Protein AF-I2H467-F1 (afdb_monomer_lite)

Organism: Henningerozyma blattae (strain ATCC 34711 / CBS 6284 / DSM 70876 / NBRC 10599 / NRRL Y-10934 / UCD 77-7) (NCBI:txid1071380)

Secondary structure (DSSP, 8-state):
-----------------------------PPP-------------TTTHHHHHHHHTS-TTTTTGGGG------TT-S-HHHHHHHHHHTT---HHHHHHHHHHHHHHIIIIIIHHHHHHHHHHHHHHHHHHHHHHHHHHHHHHHHHHHHHHHHHHHHHHHHHHHHHHHHHHHHHHHHHHHHHHHHHHHHHHHHHHHHHHHHHHHHHHHHHHHHHHHHHHHHHHHHHHHHHHHHHHHHHHHHHHHHHHHHHHHHHHHTT-------------------

Radius of gyration: 74.93 Å; chains: 1; bounding box: 155×84×206 Å

InterPro domains:
  IPR024461 Coiled-coil domain-containing protein 90-like [PF07798] (79-252)
  IPR024461 Coiled-coil domain-containing protein 90-like [PTHR14360] (55-247)

pLDDT: mean 72.15, std 21.5, range [30.8, 98.19]

Foldseek 3Di:
DDDDDDDDDDDDDDDDDDDDDDDDPDPDDPDPDDDPPPPDDDDDDPDVVPLVVLVVVPPPPLVPPVPPPDQPQVPPPDPLPVQLVCCVPVVVDDSVVSVVVSVVVNVCCVVPPRVVVSVVVVVVVVVVSVVVSVVVVVVSVVVSVVVVVVVVVVVVVVVVVVVVVVVVVVVVVVVVVVVVVVVVVVVVVVVVVVVVVVVVVVVVVVVVVVVVVCCCCVVVVVVVVVVVVVVVCCVVVVVVVVVVVVVVVVVVVVVVVVVDDDDDDDDDDDDDDDDDDD

Structure (mmCIF, N/CA/C/O backbone):
data_AF-I2H467-F1
#
_entry.id   AF-I2H467-F1
#
loop_
_atom_site.group_PDB
_atom_site.id
_atom_site.type_symbol
_atom_site.label_atom_id
_atom_site.label_alt_id
_atom_site.label_comp_id
_atom_site.label_asym_id
_atom_site.label_entity_id
_atom_site.label_seq_id
_atom_site.pdbx_PDB_ins_code
_atom_site.Cartn_x
_atom_site.Cartn_y
_atom_site.Cartn_z
_atom_site.occupancy
_atom_site.B_iso_or_equiv
_atom_site.auth_seq_id
_atom_site.auth_comp_id
_atom_site.auth_asym_id
_atom_site.auth_atom_id
_atom_site.pdbx_PDB_model_num
ATOM 1 N N . MET A 1 1 ? 11.300 -29.079 47.940 1.00 37.81 1 MET A N 1
ATOM 2 C CA . MET A 1 1 ? 12.001 -28.948 46.645 1.00 37.81 1 MET A CA 1
ATOM 3 C C . MET A 1 1 ? 10.965 -29.135 45.546 1.00 37.81 1 MET A C 1
ATOM 5 O O . MET A 1 1 ? 10.119 -30.007 45.664 1.00 37.81 1 MET A O 1
ATOM 9 N N . TRP A 1 2 ? 10.954 -28.219 44.589 1.00 38.25 2 TRP A N 1
ATOM 10 C CA . TRP A 1 2 ? 9.880 -27.916 43.645 1.00 38.25 2 TRP A CA 1
ATOM 11 C C . TRP A 1 2 ? 9.698 -28.960 42.532 1.00 38.25 2 TRP A C 1
ATOM 13 O O . TRP A 1 2 ? 10.700 -29.408 41.983 1.00 38.25 2 TRP A O 1
ATOM 23 N N . LYS A 1 3 ? 8.454 -29.202 42.084 1.00 41.31 3 LYS A N 1
ATOM 24 C CA . LYS A 1 3 ? 8.094 -29.065 40.656 1.00 41.31 3 LYS A CA 1
ATOM 25 C C . LYS A 1 3 ? 6.582 -29.122 40.409 1.00 41.31 3 LYS A C 1
ATOM 27 O O . LYS A 1 3 ? 5.932 -30.139 40.615 1.00 41.31 3 LYS A O 1
ATOM 32 N N . LEU A 1 4 ? 6.069 -27.992 39.925 1.00 45.06 4 LEU A N 1
ATOM 33 C CA . LEU A 1 4 ? 4.815 -27.859 39.192 1.00 45.06 4 LEU A CA 1
ATOM 34 C C . LEU A 1 4 ? 4.845 -28.732 37.928 1.00 45.06 4 LEU A C 1
ATOM 36 O O . LEU A 1 4 ? 5.853 -28.737 37.222 1.00 45.06 4 LEU A O 1
ATOM 40 N N . SER A 1 5 ? 3.702 -29.298 37.544 1.00 40.88 5 SER A N 1
ATOM 41 C CA . SER A 1 5 ? 3.311 -29.289 36.133 1.00 40.88 5 SER A CA 1
ATOM 42 C C . SER A 1 5 ? 1.792 -29.233 36.017 1.00 40.88 5 SER A C 1
ATOM 44 O O . SER A 1 5 ? 1.080 -30.141 36.439 1.00 40.88 5 SER A O 1
ATOM 46 N N . ARG A 1 6 ? 1.312 -28.095 35.512 1.00 42.75 6 ARG A N 1
ATOM 47 C CA . ARG A 1 6 ? -0.085 -27.816 35.188 1.00 42.75 6 ARG A CA 1
ATOM 48 C C . ARG A 1 6 ? -0.464 -28.580 33.921 1.00 42.75 6 ARG A C 1
ATOM 50 O O . ARG A 1 6 ? 0.253 -28.510 32.929 1.00 42.75 6 ARG A O 1
ATOM 57 N N . HIS A 1 7 ? -1.631 -29.212 33.938 1.00 45.16 7 HIS A N 1
ATOM 58 C CA . HIS A 1 7 ? -2.384 -29.494 32.718 1.00 45.16 7 HIS A CA 1
ATOM 59 C C . HIS A 1 7 ? -2.778 -28.177 32.027 1.00 45.16 7 HIS A C 1
ATOM 61 O O . HIS A 1 7 ? -3.022 -27.174 32.705 1.00 45.16 7 HIS A O 1
ATOM 67 N N . PRO A 1 8 ? -2.904 -28.190 30.693 1.00 47.59 8 PRO A N 1
ATOM 68 C CA . PRO A 1 8 ? -4.256 -28.050 30.176 1.00 47.59 8 PRO A CA 1
ATOM 69 C C . PRO A 1 8 ? -4.587 -29.043 29.059 1.00 47.59 8 PRO A C 1
ATOM 71 O O . PRO A 1 8 ? -3.793 -29.376 28.185 1.00 47.59 8 PRO A O 1
ATOM 74 N N . ILE A 1 9 ? -5.832 -29.487 29.148 1.00 42.84 9 ILE A N 1
ATOM 75 C CA . ILE A 1 9 ? -6.647 -30.139 28.135 1.00 42.84 9 ILE A CA 1
ATOM 76 C C . ILE A 1 9 ? -6.798 -29.168 26.958 1.00 42.84 9 ILE A C 1
ATOM 78 O O . ILE A 1 9 ? -7.246 -28.054 27.194 1.00 42.84 9 ILE A O 1
ATOM 82 N N . PHE A 1 10 ? -6.499 -29.575 25.723 1.00 43.03 10 PHE A N 1
ATOM 83 C CA . PHE A 1 10 ? -7.352 -29.240 24.578 1.00 43.03 10 PHE A CA 1
ATOM 84 C C . PHE A 1 10 ? -7.131 -30.223 23.424 1.00 43.03 10 PHE A C 1
ATOM 86 O O . PHE A 1 10 ? -6.026 -30.429 22.927 1.00 43.03 10 PHE A O 1
ATOM 93 N N . ASN A 1 11 ? -8.243 -30.860 23.074 1.00 39.66 11 ASN A N 1
ATOM 94 C CA . ASN A 1 11 ? -8.435 -31.845 22.027 1.00 39.66 11 ASN A CA 1
ATOM 95 C C . ASN A 1 11 ? -8.036 -31.319 20.650 1.00 39.66 11 ASN A C 1
ATOM 97 O O . ASN A 1 11 ? -8.476 -30.250 20.235 1.00 39.66 11 ASN A O 1
ATOM 101 N N . ASN A 1 12 ? -7.354 -32.175 19.900 1.00 44.88 12 ASN A N 1
ATOM 102 C CA . ASN A 1 12 ? -7.379 -32.174 18.448 1.00 44.88 12 ASN A CA 1
ATOM 103 C C . ASN A 1 12 ? -7.799 -33.585 18.022 1.00 44.88 12 ASN A C 1
ATOM 105 O O . ASN A 1 12 ? -7.138 -34.552 18.410 1.00 44.88 12 ASN A O 1
ATOM 109 N N . PRO A 1 13 ? -8.940 -33.746 17.340 1.00 46.94 13 PRO A N 1
ATOM 110 C CA . PRO A 1 13 ? -8.882 -34.513 16.093 1.00 46.94 13 PRO A CA 1
ATOM 111 C C . PRO A 1 13 ? -9.901 -34.035 15.037 1.00 46.94 13 PRO A C 1
ATOM 113 O O . PRO A 1 13 ? -10.886 -33.395 15.374 1.00 46.94 13 PRO A O 1
ATOM 116 N N . PHE A 1 14 ? -9.698 -34.469 13.782 1.00 42.38 14 PHE A N 1
ATOM 117 C CA . PHE A 1 14 ? -10.554 -34.310 12.583 1.00 42.38 14 PHE A CA 1
ATOM 118 C C . PHE A 1 14 ? -10.262 -33.057 11.729 1.00 42.38 14 PHE A C 1
ATOM 120 O O . PHE A 1 14 ? -10.317 -31.941 12.207 1.00 42.38 14 PHE A O 1
ATOM 127 N N . ARG A 1 15 ? -10.012 -33.129 10.416 1.00 42.38 15 ARG A N 1
ATOM 128 C CA . ARG A 1 15 ? -9.920 -34.247 9.464 1.00 42.38 15 ARG A CA 1
ATOM 129 C C . ARG A 1 15 ? -9.382 -33.649 8.157 1.00 42.38 15 ARG A C 1
ATOM 131 O O . ARG A 1 15 ? -10.015 -32.774 7.578 1.00 42.38 15 ARG A O 1
ATOM 138 N N . LEU A 1 16 ? -8.243 -34.134 7.672 1.00 47.72 16 LEU A N 1
ATOM 139 C CA . LEU A 1 16 ? -7.801 -33.894 6.298 1.00 47.72 16 LEU A CA 1
ATOM 140 C C . LEU A 1 16 ? -8.741 -34.651 5.350 1.00 47.72 16 LEU A C 1
ATOM 142 O O . LEU A 1 16 ? -8.676 -35.878 5.264 1.00 47.72 16 LEU A O 1
ATOM 146 N N . VAL A 1 17 ? -9.618 -33.939 4.641 1.00 48.34 17 VAL A N 1
ATOM 147 C CA . VAL A 1 17 ? -10.353 -34.502 3.502 1.00 48.34 17 VAL A CA 1
ATOM 148 C C . VAL A 1 17 ? -9.544 -34.232 2.242 1.00 48.34 17 VAL A C 1
ATOM 150 O O . VAL A 1 17 ? -9.548 -33.147 1.669 1.00 48.34 17 VAL A O 1
ATOM 153 N N . ARG A 1 18 ? -8.819 -35.268 1.826 1.00 44.84 18 ARG A N 1
ATOM 154 C CA . ARG A 1 18 ? -8.154 -35.377 0.531 1.00 44.84 18 ARG A CA 1
ATOM 155 C C . ARG A 1 18 ? -9.240 -35.653 -0.517 1.00 44.84 18 ARG A C 1
ATOM 157 O O . ARG A 1 18 ? -9.733 -36.775 -0.588 1.00 44.84 18 ARG A O 1
ATOM 164 N N . SER A 1 19 ? -9.629 -34.652 -1.306 1.00 35.72 19 SER A N 1
ATOM 165 C CA . SER A 1 19 ? -10.527 -34.848 -2.452 1.00 35.72 19 SER A CA 1
ATOM 166 C C . SER A 1 19 ? -9.722 -34.863 -3.750 1.00 35.72 19 SER A C 1
ATOM 168 O O . SER A 1 19 ? -9.096 -33.877 -4.131 1.00 35.72 19 SER A O 1
ATOM 170 N N . LYS A 1 20 ? -9.705 -36.036 -4.391 1.00 51.50 20 LYS A N 1
ATOM 171 C CA . LYS A 1 20 ? -9.204 -36.284 -5.744 1.00 51.50 20 LYS A CA 1
ATOM 172 C C . LYS A 1 20 ? -10.199 -35.704 -6.749 1.00 51.50 20 LYS A C 1
ATOM 174 O O . LYS A 1 20 ? -11.193 -36.362 -7.015 1.00 51.50 20 LYS A O 1
ATOM 179 N N . TYR A 1 21 ? -9.876 -34.572 -7.367 1.00 43.25 21 TYR A N 1
ATOM 180 C CA . TYR A 1 21 ? -10.357 -34.234 -8.709 1.00 43.25 21 TYR A CA 1
ATOM 181 C C . TYR A 1 21 ? -9.248 -33.487 -9.450 1.00 43.25 21 TYR A C 1
ATOM 183 O O . TYR A 1 21 ? -9.024 -32.298 -9.253 1.00 43.25 21 TYR A O 1
ATOM 191 N N . ILE A 1 22 ? -8.510 -34.232 -10.271 1.00 43.97 22 ILE A N 1
ATOM 192 C CA . ILE A 1 22 ? -7.632 -33.686 -11.303 1.00 43.97 22 ILE A CA 1
ATOM 193 C C . ILE A 1 22 ? -8.528 -33.505 -12.529 1.00 43.97 22 ILE A C 1
ATOM 195 O O . ILE A 1 22 ? -8.893 -34.489 -13.169 1.00 43.97 22 ILE A O 1
ATOM 199 N N . HIS A 1 23 ? -8.900 -32.266 -12.837 1.00 43.12 23 HIS A N 1
ATOM 200 C CA . HIS A 1 23 ? -9.378 -31.893 -14.166 1.00 43.12 23 HIS A CA 1
ATOM 201 C C . HIS A 1 23 ? -8.246 -31.148 -14.886 1.00 43.12 23 HIS A C 1
ATOM 203 O O . HIS A 1 23 ? -7.627 -30.273 -14.278 1.00 43.12 23 HIS A O 1
ATOM 209 N N . PRO A 1 24 ? -7.940 -31.474 -16.154 1.00 40.91 24 PRO A N 1
ATOM 210 C CA . PRO A 1 24 ? -6.968 -30.713 -16.922 1.00 40.91 24 PRO A CA 1
ATOM 211 C C . PRO A 1 24 ? -7.548 -29.324 -17.212 1.00 40.91 24 PRO A C 1
ATOM 213 O O . PRO A 1 24 ? -8.568 -29.200 -17.892 1.00 40.91 24 PRO A O 1
ATOM 216 N N . LEU A 1 25 ? -6.901 -28.280 -16.688 1.00 37.31 25 LEU A N 1
ATOM 217 C CA . LEU A 1 25 ? -7.140 -26.894 -17.084 1.00 37.31 25 LEU A CA 1
ATOM 218 C C . LEU A 1 25 ? -6.924 -26.786 -18.600 1.00 37.31 25 LEU A C 1
ATOM 220 O O . LEU A 1 25 ? -5.792 -26.783 -19.082 1.00 37.31 25 LEU A O 1
ATOM 224 N N . ARG A 1 26 ? -8.019 -26.718 -19.364 1.00 35.12 26 ARG A N 1
ATOM 225 C CA . ARG A 1 26 ? -7.987 -26.189 -20.728 1.00 35.12 26 ARG A CA 1
ATOM 226 C C . ARG A 1 26 ? -7.516 -24.742 -20.625 1.00 35.12 26 ARG A C 1
ATOM 228 O O . ARG A 1 26 ? -8.218 -23.906 -20.066 1.00 35.12 26 ARG A O 1
ATOM 235 N N . LEU A 1 27 ? -6.340 -24.471 -21.175 1.00 43.06 27 LEU A N 1
ATOM 236 C CA . LEU A 1 27 ? -5.823 -23.131 -21.406 1.00 43.06 27 LEU A CA 1
ATOM 237 C C . LEU A 1 27 ? -6.731 -22.456 -22.452 1.00 43.06 27 LEU A C 1
ATOM 239 O O . LEU A 1 27 ? -6.551 -22.638 -23.655 1.00 43.06 27 LEU A O 1
ATOM 243 N N . SER A 1 28 ? -7.777 -21.757 -22.009 1.00 37.19 28 SER A N 1
ATOM 244 C CA . SER A 1 28 ? -8.509 -20.845 -22.883 1.00 37.19 28 SER A CA 1
ATOM 245 C C . SER A 1 28 ? -7.624 -19.627 -23.114 1.00 37.19 28 SER A C 1
ATOM 247 O O . SER A 1 28 ? -7.267 -18.938 -22.159 1.00 37.19 28 SER A O 1
ATOM 249 N N . LEU A 1 29 ? -7.252 -19.400 -24.373 1.00 44.78 29 LEU A N 1
ATOM 250 C CA . LEU A 1 29 ? -6.583 -18.183 -24.824 1.00 44.78 29 LEU A CA 1
ATOM 251 C C . LEU A 1 29 ? -7.278 -16.944 -24.230 1.00 44.78 29 LEU A C 1
ATOM 253 O O . LEU A 1 29 ? -8.512 -16.896 -24.251 1.00 44.78 29 LEU A O 1
ATOM 257 N N . PRO A 1 30 ? -6.533 -15.948 -23.721 1.00 40.34 30 PRO A N 1
ATOM 258 C CA . PRO A 1 30 ? -7.142 -14.682 -23.354 1.00 40.34 30 PRO A CA 1
ATOM 259 C C . PRO A 1 30 ? -7.753 -14.056 -24.613 1.00 40.34 30 PRO A C 1
ATOM 261 O O . PRO A 1 30 ? -7.121 -13.997 -25.669 1.00 40.34 30 PRO A O 1
ATOM 264 N N . SER A 1 31 ? -9.013 -13.638 -24.503 1.00 44.94 31 SER A N 1
ATOM 265 C CA . SER A 1 31 ? -9.725 -12.855 -25.513 1.00 44.94 31 SER A CA 1
ATOM 266 C C . SER A 1 31 ? -8.899 -11.640 -25.958 1.00 44.94 31 SER A C 1
ATOM 268 O O . SER A 1 31 ? -8.148 -11.101 -25.141 1.00 44.94 31 SER A O 1
ATOM 270 N N . PRO A 1 32 ? -9.049 -11.166 -27.210 1.00 38.12 32 PRO A N 1
ATOM 271 C CA . PRO A 1 32 ? -8.360 -9.968 -27.674 1.00 38.12 32 PRO A CA 1
ATOM 272 C C . PRO A 1 32 ? -8.654 -8.796 -26.732 1.00 38.12 32 PRO A C 1
ATOM 274 O O . PRO A 1 32 ? -9.812 -8.505 -26.423 1.00 38.12 32 PRO A O 1
ATOM 277 N N . PHE A 1 33 ? -7.576 -8.171 -26.253 1.00 40.91 33 PHE A N 1
ATOM 278 C CA . PHE A 1 33 ? -7.589 -6.958 -25.445 1.00 40.91 33 PHE A CA 1
ATOM 279 C C . PHE A 1 33 ? -8.537 -5.936 -26.082 1.00 40.91 33 PHE A C 1
ATOM 281 O O . PHE A 1 33 ? -8.259 -5.386 -27.145 1.00 40.91 33 PHE A O 1
ATOM 288 N N . THR A 1 34 ? -9.677 -5.703 -25.438 1.00 33.16 34 THR A N 1
ATOM 289 C CA . THR A 1 34 ? -10.530 -4.558 -25.748 1.00 33.16 34 THR A CA 1
ATOM 290 C C . THR A 1 34 ? -10.001 -3.408 -24.906 1.00 33.16 34 THR A C 1
ATOM 292 O O . THR A 1 34 ? -10.082 -3.464 -23.680 1.00 33.16 34 THR A O 1
ATOM 295 N N . PHE A 1 35 ? -9.398 -2.407 -25.548 1.00 35.84 35 PHE A N 1
ATOM 296 C CA . PHE A 1 35 ? -8.992 -1.176 -24.875 1.00 35.84 35 PHE A CA 1
ATOM 297 C C . PHE A 1 35 ? -10.233 -0.516 -24.252 1.00 35.84 35 PHE A C 1
ATOM 299 O O . PHE A 1 35 ? -11.205 -0.271 -24.973 1.00 35.84 35 PHE A O 1
ATOM 306 N N . PRO A 1 36 ? -10.251 -0.224 -22.940 1.00 36.41 36 PRO A N 1
ATOM 307 C CA . PRO A 1 36 ? -11.283 0.628 -22.374 1.00 36.41 36 PRO A CA 1
ATOM 308 C C . PRO A 1 36 ? -11.118 2.035 -22.958 1.00 36.41 36 PRO A C 1
ATOM 310 O O . PRO A 1 36 ? -10.057 2.641 -22.825 1.00 36.41 36 PRO A O 1
ATOM 313 N N . ASN A 1 37 ? -12.164 2.559 -23.599 1.00 39.94 37 ASN A N 1
ATOM 314 C CA . ASN A 1 37 ? -12.253 3.980 -23.930 1.00 39.94 37 ASN A CA 1
ATOM 315 C C . ASN A 1 37 ? -12.291 4.782 -22.621 1.00 39.94 37 ASN A C 1
ATOM 317 O O . ASN A 1 37 ? -13.355 4.917 -22.018 1.00 39.94 37 ASN A O 1
ATOM 321 N N . TYR A 1 38 ? -11.156 5.335 -22.193 1.00 36.44 38 TYR A N 1
ATOM 322 C CA . TYR A 1 38 ? -11.115 6.384 -21.173 1.00 36.44 38 TYR A CA 1
ATOM 323 C C . TYR A 1 38 ? -11.040 7.756 -21.858 1.00 36.44 38 TYR A C 1
ATOM 325 O O . TYR A 1 38 ? -10.055 8.475 -21.834 1.00 36.44 38 TYR A O 1
ATOM 333 N N . LEU A 1 39 ? -12.138 8.138 -22.498 1.00 37.47 39 LEU A N 1
ATOM 334 C CA . LEU A 1 39 ? -12.456 9.547 -22.720 1.00 37.47 39 LEU A CA 1
ATOM 335 C C . LEU A 1 39 ? -13.738 9.811 -21.941 1.00 37.47 39 LEU A C 1
ATOM 337 O O . LEU A 1 39 ? -14.835 9.840 -22.488 1.00 37.47 39 LEU A O 1
ATOM 341 N N . SER A 1 40 ? -13.585 9.927 -20.625 1.00 30.80 40 SER A N 1
ATOM 342 C CA . SER A 1 40 ? -14.610 10.485 -19.755 1.00 30.80 40 SER A CA 1
ATOM 343 C C . SER A 1 40 ? -13.970 11.597 -18.949 1.00 30.80 40 SER A C 1
ATOM 345 O O . SER A 1 40 ? -13.354 11.375 -17.912 1.00 30.80 40 SER A O 1
ATOM 347 N N . THR A 1 41 ? -14.122 12.805 -19.473 1.00 40.50 41 THR A N 1
ATOM 348 C CA . THR A 1 41 ? -13.900 14.063 -18.778 1.00 40.50 41 THR A CA 1
ATOM 349 C C . THR A 1 41 ? -14.701 14.066 -17.475 1.00 40.50 41 THR A C 1
ATOM 351 O O . THR A 1 41 ? -15.928 14.143 -17.506 1.00 40.50 41 THR A O 1
ATOM 354 N N . ASN A 1 42 ? -14.026 14.009 -16.328 1.00 31.44 42 ASN A N 1
ATOM 355 C CA . ASN A 1 42 ? -14.516 14.673 -15.128 1.00 31.44 42 ASN A CA 1
ATOM 356 C C . ASN A 1 42 ? -13.345 15.105 -14.245 1.00 31.44 42 ASN A C 1
ATOM 358 O O . ASN A 1 42 ? -12.360 14.393 -14.091 1.00 31.44 42 ASN A O 1
ATOM 362 N N . ALA A 1 43 ? -13.467 16.328 -13.755 1.00 41.09 43 ALA A N 1
ATOM 363 C CA . ALA A 1 43 ? -12.420 17.151 -13.195 1.00 41.09 43 ALA A CA 1
ATOM 364 C C . ALA A 1 43 ? -11.939 16.694 -11.807 1.00 41.09 43 ALA A C 1
ATOM 366 O O . ALA A 1 43 ? -12.706 16.143 -11.019 1.00 41.09 43 ALA A O 1
ATOM 367 N N . ASN A 1 44 ? -10.701 17.110 -11.515 1.00 40.22 44 ASN A N 1
ATOM 368 C CA . ASN A 1 44 ? -10.038 17.238 -10.212 1.00 40.22 44 ASN A CA 1
ATOM 369 C C . ASN A 1 44 ? -9.306 16.011 -9.649 1.00 40.22 44 ASN A C 1
ATOM 371 O O . ASN A 1 44 ? -9.743 15.429 -8.661 1.00 40.22 44 ASN A O 1
ATOM 375 N N . SER A 1 45 ? -8.096 15.764 -10.157 1.00 33.53 45 SER A N 1
ATOM 376 C CA . SER A 1 45 ? -6.925 15.453 -9.319 1.00 33.53 45 SER A CA 1
ATOM 377 C C . SER A 1 45 ? -5.644 15.514 -10.152 1.00 33.53 45 SER A C 1
ATOM 379 O O . SER A 1 45 ? -5.542 14.929 -11.226 1.00 33.53 45 SER A O 1
ATOM 381 N N . THR A 1 46 ? -4.699 16.292 -9.649 1.00 42.59 46 THR A N 1
ATOM 382 C CA . THR A 1 46 ? -3.410 16.676 -10.220 1.00 42.59 46 THR A CA 1
ATOM 383 C C . THR A 1 46 ? -2.426 15.502 -10.284 1.00 42.59 46 THR A C 1
ATOM 385 O O . THR A 1 46 ? -1.458 15.518 -9.549 1.00 42.59 46 THR A O 1
ATOM 388 N N . ASP A 1 47 ? -2.659 14.481 -11.113 1.00 43.50 47 ASP A N 1
ATOM 389 C CA . ASP A 1 47 ? -1.695 13.368 -11.286 1.00 43.50 47 ASP A CA 1
ATOM 390 C C . ASP A 1 47 ? -1.573 12.857 -12.741 1.00 43.50 47 ASP A C 1
ATOM 392 O O . ASP A 1 47 ? -0.742 11.998 -13.039 1.00 43.50 47 ASP A O 1
ATOM 396 N N . ASP A 1 48 ? -2.326 13.440 -13.682 1.00 41.78 48 ASP A N 1
ATOM 397 C CA . ASP A 1 48 ? -2.307 13.063 -15.109 1.00 41.78 48 ASP A CA 1
ATOM 398 C C . ASP A 1 48 ? -1.082 13.610 -15.878 1.00 41.78 48 ASP A C 1
ATOM 400 O O . ASP A 1 48 ? -0.814 13.213 -17.011 1.00 41.78 48 ASP A O 1
ATOM 404 N N . GLU A 1 49 ? -0.297 14.502 -15.264 1.00 43.38 49 GLU A N 1
ATOM 405 C CA . GLU A 1 49 ? 0.903 15.080 -15.886 1.00 43.38 49 GLU A CA 1
ATOM 406 C C . GLU A 1 49 ? 2.060 14.075 -15.968 1.00 43.38 49 GLU A C 1
ATOM 408 O O . GLU A 1 49 ? 2.851 14.130 -16.899 1.00 43.38 49 GLU A O 1
ATOM 413 N N . THR A 1 50 ? 2.133 13.093 -15.065 1.00 47.41 50 THR A N 1
ATOM 414 C CA . THR A 1 50 ? 3.313 12.215 -14.946 1.00 47.41 50 THR A CA 1
ATOM 415 C C . THR A 1 50 ? 3.437 11.183 -16.067 1.00 47.41 50 THR A C 1
ATOM 417 O O . THR A 1 50 ? 4.544 10.875 -16.506 1.00 47.41 50 THR A O 1
ATOM 420 N N . SER A 1 51 ? 2.315 10.656 -16.565 1.00 44.75 51 SER A N 1
ATOM 421 C CA . SER A 1 51 ? 2.320 9.661 -17.650 1.00 44.75 51 SER A CA 1
ATOM 422 C C . SER A 1 51 ? 2.570 10.302 -19.017 1.00 44.75 51 SER A C 1
ATOM 424 O O . SER A 1 51 ? 3.180 9.682 -19.887 1.00 44.75 51 SER A O 1
ATOM 426 N N . VAL A 1 52 ? 2.130 11.553 -19.191 1.00 49.59 52 VAL A N 1
ATOM 427 C CA . VAL A 1 52 ? 2.360 12.344 -20.406 1.00 49.59 52 VAL A CA 1
ATOM 428 C C . VAL A 1 52 ? 3.771 12.942 -20.388 1.00 49.59 52 VAL A C 1
ATOM 430 O O . VAL A 1 52 ? 4.475 12.838 -21.391 1.00 49.59 52 VAL A O 1
ATOM 433 N N . GLU A 1 53 ? 4.253 13.413 -19.230 1.00 46.22 53 GLU A N 1
ATOM 434 C CA . GLU A 1 53 ? 5.652 13.819 -19.039 1.00 46.22 53 GLU A CA 1
ATOM 435 C C . GLU A 1 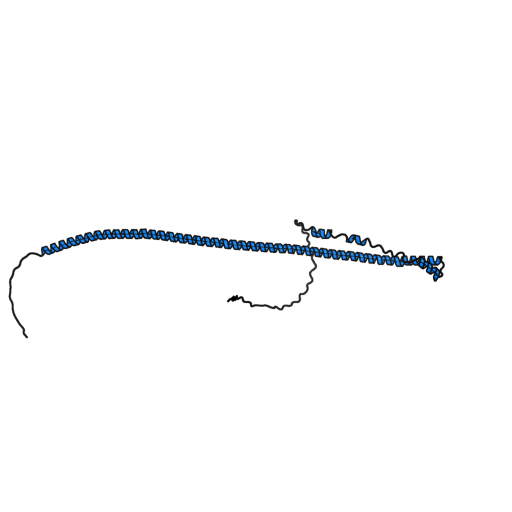53 ? 6.624 12.659 -19.264 1.00 46.22 53 GLU A C 1
ATOM 437 O O . GLU A 1 53 ? 7.704 12.891 -19.780 1.00 46.22 53 GLU A O 1
ATOM 442 N N . LEU A 1 54 ? 6.297 11.406 -18.926 1.00 44.53 54 LEU A N 1
ATOM 443 C CA . LEU A 1 54 ? 7.213 10.275 -19.159 1.00 44.53 54 LEU A CA 1
ATOM 444 C C . LEU A 1 54 ? 7.442 9.983 -20.649 1.00 44.53 54 LEU A C 1
ATOM 446 O O . LEU A 1 54 ? 8.530 9.547 -21.020 1.00 44.53 54 LEU A O 1
ATOM 450 N N . ILE A 1 55 ? 6.439 10.244 -21.493 1.00 52.31 55 ILE A N 1
ATOM 451 C CA . ILE A 1 55 ? 6.552 10.143 -22.955 1.00 52.31 55 ILE A CA 1
ATOM 452 C C . ILE A 1 55 ? 7.231 11.397 -23.528 1.00 52.31 55 ILE A C 1
ATOM 454 O O . ILE A 1 55 ? 8.000 11.304 -24.480 1.00 52.31 55 ILE A O 1
ATOM 458 N N . GLU A 1 56 ? 7.001 12.569 -22.935 1.00 49.16 56 GLU A N 1
ATOM 459 C CA . GLU A 1 56 ? 7.633 13.829 -23.351 1.00 49.16 56 GLU A CA 1
ATOM 460 C C . GLU A 1 56 ? 9.106 13.936 -22.907 1.00 49.16 56 GLU A C 1
ATOM 462 O O . GLU A 1 56 ? 9.919 14.585 -23.562 1.00 49.16 56 GLU A O 1
ATOM 467 N N . LYS A 1 57 ? 9.476 13.241 -21.826 1.00 46.22 57 LYS A N 1
ATOM 468 C CA . LYS A 1 57 ? 10.824 13.177 -21.245 1.00 46.22 57 LYS A CA 1
ATOM 469 C C . LYS A 1 57 ? 11.642 11.993 -21.759 1.00 46.22 57 LYS A C 1
ATOM 471 O O . LYS A 1 57 ? 12.733 11.749 -21.241 1.00 46.22 57 LYS A O 1
ATOM 476 N N . LEU A 1 58 ? 11.145 11.289 -22.781 1.00 48.78 58 LEU A N 1
ATOM 477 C CA . LEU A 1 58 ? 11.988 10.444 -23.619 1.00 48.78 58 LEU A CA 1
ATOM 478 C C . LEU A 1 58 ? 13.104 11.348 -24.154 1.00 48.78 58 LEU A C 1
ATOM 480 O O . LEU A 1 58 ? 12.809 12.322 -24.857 1.00 48.78 58 LEU A O 1
ATOM 484 N N . PRO A 1 59 ? 14.380 11.119 -23.799 1.00 44.97 59 PRO A N 1
ATOM 485 C CA . PRO A 1 59 ? 15.440 11.897 -24.388 1.00 44.97 59 PRO A CA 1
ATOM 486 C C . PRO A 1 59 ? 15.374 11.629 -25.887 1.00 44.97 59 PRO A C 1
ATOM 488 O O . PRO A 1 59 ? 15.582 10.515 -26.364 1.00 44.97 59 PRO A O 1
ATOM 491 N N . ILE A 1 60 ? 15.132 12.688 -26.649 1.00 46.38 60 ILE A N 1
ATOM 492 C CA . ILE A 1 60 ? 15.356 12.765 -28.092 1.00 46.38 60 ILE A CA 1
ATOM 493 C C . ILE A 1 60 ? 16.885 12.665 -28.350 1.00 46.38 60 ILE A C 1
ATOM 495 O O . ILE A 1 60 ? 17.466 13.419 -29.119 1.00 46.38 60 ILE A O 1
ATOM 499 N N . GLU A 1 61 ? 17.596 11.761 -27.669 1.00 43.88 61 GLU A N 1
ATOM 500 C CA . GLU A 1 61 ? 18.980 11.380 -27.955 1.00 43.88 61 GLU A CA 1
ATOM 501 C C . GLU A 1 61 ? 19.049 10.328 -29.063 1.00 43.88 61 GLU A C 1
ATOM 503 O O . GLU A 1 61 ? 20.103 10.120 -29.662 1.00 43.88 61 GLU A O 1
ATOM 508 N N . VAL A 1 62 ? 17.917 9.720 -29.422 1.00 45.84 62 VAL A N 1
ATOM 509 C CA . VAL A 1 62 ? 17.848 8.754 -30.525 1.00 45.84 62 VAL A CA 1
ATOM 510 C C . VAL A 1 62 ? 17.992 9.442 -31.897 1.00 45.84 62 VAL A C 1
ATOM 512 O O . VAL A 1 62 ? 18.350 8.802 -32.882 1.00 45.84 62 VAL A O 1
ATOM 515 N N . SER A 1 63 ? 17.811 10.767 -31.973 1.00 44.62 63 SER A N 1
ATOM 516 C CA . SER A 1 63 ? 17.837 11.518 -33.240 1.00 44.62 63 SER A CA 1
ATOM 517 C C . SER A 1 63 ? 19.209 12.053 -33.671 1.00 44.62 63 SER A C 1
ATOM 519 O O . SER A 1 63 ? 19.289 12.671 -34.730 1.00 44.62 63 SER A O 1
ATOM 521 N N . MET A 1 64 ? 20.300 11.850 -32.916 1.00 44.81 64 MET A N 1
ATOM 522 C CA . MET A 1 64 ? 21.597 12.467 -33.275 1.00 44.81 64 MET A CA 1
ATOM 523 C C . MET A 1 64 ? 22.804 11.532 -33.381 1.00 44.81 64 MET A C 1
ATOM 525 O O . MET A 1 64 ? 23.847 11.960 -33.875 1.00 44.81 64 MET A O 1
ATOM 529 N N . THR A 1 65 ? 22.681 10.245 -33.052 1.00 44.88 65 THR A N 1
ATOM 530 C CA . THR A 1 65 ? 23.812 9.306 -33.206 1.00 44.88 65 THR A CA 1
ATOM 531 C C . THR A 1 65 ? 23.969 8.778 -34.644 1.00 44.88 65 THR A C 1
ATOM 533 O O . THR A 1 65 ? 25.063 8.384 -35.040 1.00 44.88 65 THR A O 1
ATOM 536 N N . GLY A 1 66 ? 22.931 8.869 -35.486 1.00 47.69 66 GLY A N 1
ATOM 537 C CA . GLY A 1 66 ? 22.986 8.445 -36.896 1.00 47.69 66 GLY A CA 1
ATOM 538 C C . GLY A 1 66 ? 23.713 9.405 -37.853 1.00 47.69 66 GLY A C 1
ATOM 539 O O . GLY A 1 66 ? 24.037 9.021 -38.972 1.00 47.69 66 GLY A O 1
ATOM 540 N N . GLN A 1 67 ? 24.008 10.647 -37.445 1.00 46.78 67 GLN A N 1
ATOM 541 C CA . GLN A 1 67 ? 24.625 11.650 -38.333 1.00 46.78 67 GLN A CA 1
ATOM 542 C C . GLN A 1 67 ? 26.163 11.587 -38.409 1.00 46.78 67 GLN A C 1
ATOM 544 O O . GLN A 1 67 ? 26.766 12.392 -39.118 1.00 46.78 67 GLN A O 1
ATOM 549 N N . ASN A 1 68 ? 26.826 10.641 -37.728 1.00 44.84 68 ASN A N 1
ATOM 550 C CA . ASN A 1 68 ? 28.294 10.519 -37.755 1.00 44.84 68 ASN A CA 1
ATOM 551 C C . ASN A 1 68 ? 28.813 9.187 -38.316 1.00 44.84 68 ASN A C 1
ATOM 553 O O . ASN A 1 68 ? 29.916 8.749 -37.993 1.00 44.84 68 ASN A O 1
ATOM 557 N N . LEU A 1 69 ? 28.057 8.535 -39.195 1.00 50.84 69 LEU A N 1
ATOM 558 C CA . LEU A 1 69 ? 28.619 7.456 -40.000 1.00 50.84 69 LEU A CA 1
ATOM 559 C C . LEU A 1 69 ? 29.299 8.082 -41.215 1.00 50.84 69 LEU A C 1
ATOM 561 O O . LEU A 1 69 ? 28.678 8.376 -42.234 1.00 50.84 69 LEU A O 1
ATOM 565 N N . ARG A 1 70 ? 30.607 8.338 -41.083 1.00 51.47 70 ARG A N 1
ATOM 566 C CA . ARG A 1 70 ? 31.458 8.702 -42.219 1.00 51.47 70 ARG A CA 1
ATOM 567 C C . ARG A 1 70 ? 31.251 7.667 -43.318 1.00 51.47 70 ARG A C 1
ATOM 569 O O . ARG A 1 70 ? 31.599 6.504 -43.129 1.00 51.47 70 ARG A O 1
ATOM 576 N N . HIS A 1 71 ? 30.725 8.103 -44.460 1.00 47.00 71 HIS A N 1
ATOM 577 C CA . HIS A 1 71 ? 30.649 7.280 -45.659 1.00 47.00 71 HIS A CA 1
ATOM 578 C C . HIS A 1 71 ? 32.031 6.668 -45.896 1.00 47.00 71 HIS A C 1
ATOM 580 O O . HIS A 1 71 ? 33.014 7.391 -46.089 1.00 47.00 71 HIS A O 1
ATOM 586 N N . THR A 1 72 ? 32.141 5.341 -45.826 1.00 53.88 72 THR A N 1
ATOM 587 C CA . THR A 1 72 ? 33.386 4.668 -46.186 1.00 53.88 72 THR A CA 1
ATOM 588 C C . THR A 1 72 ? 33.458 4.691 -47.703 1.00 53.88 72 THR A C 1
ATOM 590 O O . THR A 1 72 ? 33.080 3.736 -48.380 1.00 53.88 72 THR A O 1
ATOM 593 N N . THR A 1 73 ? 33.864 5.821 -48.270 1.00 54.19 73 THR A N 1
ATOM 594 C CA . THR A 1 73 ? 34.091 5.911 -49.701 1.00 54.19 73 THR A CA 1
ATOM 595 C C . THR A 1 73 ? 35.280 5.002 -49.999 1.00 54.19 73 THR A C 1
ATOM 597 O O . THR A 1 73 ? 36.424 5.374 -49.768 1.00 54.19 73 THR A O 1
ATOM 600 N N . ALA A 1 74 ? 35.026 3.796 -50.513 1.00 54.56 74 ALA A N 1
ATOM 601 C CA . ALA A 1 74 ? 36.059 2.851 -50.956 1.00 54.56 74 ALA A CA 1
ATOM 602 C C . ALA A 1 74 ? 36.894 3.377 -52.148 1.00 54.56 74 ALA A C 1
ATOM 604 O O . ALA A 1 74 ? 37.719 2.664 -52.720 1.00 54.56 74 ALA A O 1
ATOM 605 N N . GLN A 1 75 ? 36.674 4.628 -52.540 1.00 53.22 75 GLN A N 1
ATOM 606 C CA . GLN A 1 75 ? 37.376 5.313 -53.601 1.00 53.22 75 GLN A CA 1
ATOM 607 C C . GLN A 1 75 ? 38.849 5.450 -53.208 1.00 53.22 75 GLN A C 1
ATOM 609 O O . GLN A 1 75 ? 39.173 6.001 -52.159 1.00 53.22 75 GLN A O 1
ATOM 614 N N . ASN A 1 76 ? 39.720 4.952 -54.092 1.00 56.56 76 ASN A N 1
ATOM 615 C CA . ASN A 1 76 ? 41.185 5.038 -54.038 1.00 56.56 76 ASN A CA 1
ATOM 616 C C . ASN A 1 76 ? 41.957 3.875 -53.375 1.00 56.56 76 ASN A C 1
ATOM 618 O O . ASN A 1 76 ? 43.084 4.071 -52.928 1.00 56.56 76 ASN A O 1
ATOM 622 N N . GLN A 1 77 ? 41.414 2.651 -53.344 1.00 63.31 77 GLN A N 1
ATOM 623 C CA . GLN A 1 77 ? 42.188 1.478 -52.887 1.00 63.31 77 GLN A CA 1
ATOM 624 C C . GLN A 1 77 ? 43.140 0.879 -53.942 1.00 63.31 77 GLN A C 1
ATOM 626 O O . GLN A 1 77 ? 43.954 0.021 -53.605 1.00 63.31 77 GLN A O 1
ATOM 631 N N . LEU A 1 78 ? 43.067 1.312 -55.207 1.00 69.38 78 LEU A N 1
ATOM 632 C CA . LEU A 1 78 ? 43.969 0.843 -56.262 1.00 69.38 78 LEU A CA 1
ATOM 633 C C . LEU A 1 78 ? 45.168 1.790 -56.392 1.00 69.38 78 LEU A C 1
ATOM 635 O O . LEU A 1 78 ? 45.015 2.962 -56.724 1.00 69.38 78 LEU A O 1
ATOM 639 N N . ASP A 1 79 ? 46.371 1.268 -56.152 1.00 77.31 79 ASP A N 1
ATOM 640 C CA . ASP A 1 79 ? 47.623 2.004 -56.340 1.00 77.31 79 ASP A CA 1
ATOM 641 C C . ASP A 1 79 ? 47.971 2.081 -57.837 1.00 77.31 79 ASP A C 1
ATOM 643 O O . ASP A 1 79 ? 48.634 1.210 -58.410 1.00 77.31 79 ASP A O 1
ATOM 647 N N . THR A 1 80 ? 47.462 3.133 -58.479 1.00 79.31 80 THR A N 1
ATOM 648 C CA . THR A 1 80 ? 47.603 3.428 -59.912 1.00 79.31 80 THR A CA 1
ATOM 649 C C . THR A 1 80 ? 49.070 3.476 -60.352 1.00 79.31 80 THR A C 1
ATOM 651 O O . THR A 1 80 ? 49.397 3.055 -61.462 1.00 79.31 80 THR A O 1
ATOM 654 N N . ALA A 1 81 ? 49.974 3.927 -59.474 1.00 79.88 81 ALA A N 1
ATOM 655 C CA . ALA A 1 81 ? 51.400 4.026 -59.773 1.00 79.88 81 ALA A CA 1
ATOM 656 C C . ALA A 1 81 ? 52.071 2.647 -59.810 1.00 79.88 81 ALA A C 1
ATOM 658 O O . ALA A 1 81 ? 52.803 2.344 -60.752 1.00 79.88 81 ALA A O 1
ATOM 659 N N . LYS A 1 82 ? 51.773 1.775 -58.837 1.00 82.44 82 LYS A N 1
ATOM 660 C CA . LYS A 1 82 ? 52.305 0.401 -58.827 1.00 82.44 82 LYS A CA 1
ATOM 661 C C . LYS A 1 82 ? 51.808 -0.424 -60.009 1.00 82.44 82 LYS A C 1
ATOM 663 O O . LYS A 1 82 ? 52.580 -1.188 -60.584 1.00 82.44 82 LYS A O 1
ATOM 668 N N . PHE A 1 83 ? 50.541 -0.264 -60.386 1.00 81.94 83 PHE A N 1
ATOM 669 C CA . PHE A 1 83 ? 49.973 -0.997 -61.516 1.00 81.94 83 PHE A CA 1
ATOM 670 C C . PHE A 1 83 ? 50.596 -0.540 -62.842 1.00 81.94 83 PHE A C 1
ATOM 672 O O . PHE A 1 83 ? 50.985 -1.366 -63.663 1.00 81.94 83 PHE A O 1
ATOM 679 N N . TYR A 1 84 ? 50.786 0.769 -63.021 1.00 84.00 84 TYR A N 1
ATOM 680 C CA . TYR A 1 84 ? 51.475 1.322 -64.188 1.00 84.00 84 TYR A CA 1
ATOM 681 C C . TYR A 1 84 ? 52.909 0.785 -64.341 1.00 84.00 84 TYR A C 1
ATOM 683 O O . TYR A 1 84 ? 53.292 0.357 -65.433 1.00 84.00 84 TYR A O 1
ATOM 691 N N . ASP A 1 85 ? 53.671 0.741 -63.245 1.00 83.50 85 ASP A N 1
ATOM 692 C CA . ASP A 1 85 ? 55.032 0.196 -63.225 1.00 83.50 85 ASP A CA 1
ATOM 693 C C . ASP A 1 85 ? 55.076 -1.295 -63.590 1.00 83.50 85 ASP A C 1
ATOM 695 O O . ASP A 1 85 ? 55.971 -1.720 -64.325 1.00 83.50 85 ASP A O 1
ATOM 699 N N . LEU A 1 86 ? 54.105 -2.083 -63.117 1.00 84.06 86 LEU A N 1
ATOM 700 C CA . LEU A 1 86 ? 53.987 -3.511 -63.422 1.00 84.06 86 LEU A CA 1
ATOM 701 C C . LEU A 1 86 ? 53.697 -3.739 -64.912 1.00 84.06 86 LEU A C 1
ATOM 703 O O . LEU A 1 86 ? 54.345 -4.566 -65.553 1.00 84.06 86 LEU A O 1
ATOM 707 N N . LEU A 1 87 ? 52.791 -2.953 -65.502 1.00 81.81 87 LEU A N 1
ATOM 708 C CA . LEU A 1 87 ? 52.442 -3.070 -66.923 1.00 81.81 87 LEU A CA 1
ATOM 709 C C . LEU A 1 87 ? 53.633 -2.773 -67.844 1.00 81.81 87 LEU A C 1
ATOM 711 O O . LEU A 1 87 ? 53.759 -3.379 -68.907 1.00 81.81 87 LEU A O 1
ATOM 715 N N . ILE A 1 88 ? 54.517 -1.862 -67.438 1.00 83.38 88 ILE A N 1
ATOM 716 C CA . ILE A 1 88 ? 55.718 -1.524 -68.208 1.00 83.38 88 ILE A CA 1
ATOM 717 C C . ILE A 1 88 ? 56.822 -2.562 -68.001 1.00 83.38 88 ILE A C 1
ATOM 719 O O . ILE A 1 88 ? 57.429 -3.001 -68.976 1.00 83.38 88 ILE A O 1
ATOM 723 N N . LYS A 1 89 ? 57.099 -2.949 -66.748 1.00 82.12 89 LYS A N 1
ATOM 724 C CA . LYS A 1 89 ? 58.242 -3.814 -66.408 1.00 82.12 89 LYS A CA 1
ATOM 725 C C . LYS A 1 89 ? 57.994 -5.288 -66.719 1.00 82.12 89 LYS A C 1
AT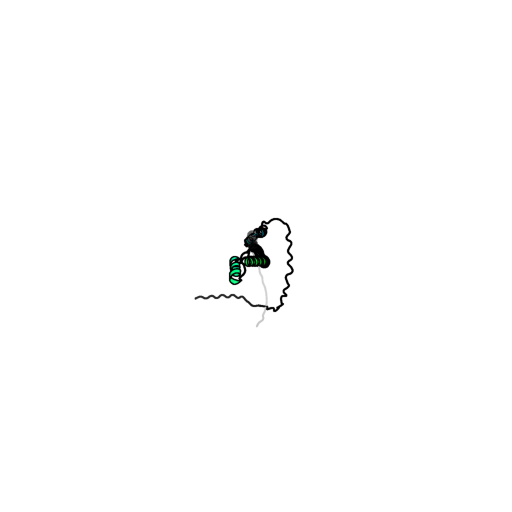OM 727 O O . LYS A 1 89 ? 58.903 -5.949 -67.207 1.00 82.12 89 LYS A O 1
ATOM 732 N N . GLU A 1 90 ? 56.793 -5.794 -66.454 1.00 77.31 90 GLU A N 1
ATOM 733 C CA . GLU A 1 90 ? 56.455 -7.215 -66.630 1.00 77.31 90 GLU A CA 1
ATOM 734 C C . GLU A 1 90 ? 55.625 -7.468 -67.893 1.00 77.31 90 GLU A C 1
ATOM 736 O O . GLU A 1 90 ? 55.756 -8.514 -68.522 1.00 77.31 90 GLU A O 1
ATOM 741 N N . GLY A 1 91 ? 54.791 -6.503 -68.294 1.00 74.50 91 GLY A N 1
ATOM 742 C CA . GLY A 1 91 ? 53.901 -6.639 -69.451 1.00 74.50 91 GLY A CA 1
ATOM 743 C C . GLY A 1 91 ? 54.503 -6.214 -70.794 1.00 74.50 91 GLY A C 1
ATOM 744 O O . GLY A 1 91 ? 53.921 -6.510 -71.834 1.00 74.50 91 GLY A O 1
ATOM 745 N N . GLY A 1 92 ? 55.642 -5.508 -70.801 1.00 77.69 92 GLY A N 1
ATOM 746 C CA . GLY A 1 92 ? 56.288 -5.021 -72.029 1.00 77.69 92 GLY A CA 1
ATOM 747 C C . GLY A 1 92 ? 55.446 -4.019 -72.835 1.00 77.69 92 GLY A C 1
ATOM 748 O O . GLY A 1 92 ? 55.722 -3.781 -74.012 1.00 77.69 92 GLY A O 1
ATOM 749 N N . PHE A 1 93 ? 54.408 -3.440 -72.227 1.00 80.88 93 PHE A N 1
ATOM 750 C CA . PHE A 1 93 ? 53.504 -2.508 -72.890 1.00 80.88 93 PHE A CA 1
ATOM 751 C C . PHE A 1 93 ? 54.139 -1.124 -73.031 1.00 80.88 93 PHE A C 1
ATOM 753 O O . PHE A 1 93 ? 54.871 -0.647 -72.160 1.00 80.88 93 PHE A O 1
ATOM 760 N N . THR A 1 94 ? 53.822 -0.435 -74.129 1.00 85.44 94 THR A N 1
ATOM 761 C CA . THR A 1 94 ? 54.249 0.960 -74.296 1.00 85.44 94 THR A CA 1
ATOM 762 C C . THR A 1 94 ? 53.576 1.854 -73.247 1.00 85.44 94 THR A C 1
ATOM 764 O O . THR A 1 94 ? 52.422 1.612 -72.886 1.00 85.44 94 THR A O 1
ATOM 767 N N . PRO A 1 95 ? 54.227 2.943 -72.795 1.00 82.00 95 PRO A N 1
ATOM 768 C CA . PRO A 1 95 ? 53.695 3.798 -71.726 1.00 82.00 95 PRO A CA 1
ATOM 769 C C . PRO A 1 95 ? 52.292 4.346 -72.038 1.00 82.00 95 PRO A C 1
ATOM 771 O O . PRO A 1 95 ? 51.446 4.470 -71.154 1.00 82.00 95 PRO A O 1
ATOM 774 N N . ARG A 1 96 ? 52.001 4.601 -73.320 1.00 82.12 96 ARG A N 1
ATOM 775 C CA . ARG A 1 96 ? 50.682 5.054 -73.780 1.00 82.12 96 ARG A CA 1
ATOM 776 C C . ARG A 1 96 ? 49.608 3.967 -73.683 1.00 82.12 96 ARG A C 1
ATOM 778 O O . ARG A 1 96 ? 48.468 4.280 -73.356 1.00 82.12 96 ARG A O 1
ATOM 785 N N . GLN A 1 97 ? 49.956 2.712 -73.963 1.00 85.31 97 GLN A N 1
ATOM 786 C CA . GLN A 1 97 ? 49.036 1.579 -73.832 1.00 85.31 97 GLN A CA 1
ATOM 787 C C . GLN A 1 97 ? 48.768 1.262 -72.359 1.00 85.31 97 GLN A C 1
ATOM 789 O O . GLN A 1 97 ? 47.614 1.066 -71.990 1.00 85.31 97 GLN A O 1
ATOM 794 N N . SER A 1 98 ? 49.795 1.309 -71.505 1.00 85.75 98 SER A N 1
ATOM 795 C CA . SER A 1 98 ? 49.657 1.076 -70.063 1.00 85.75 98 SER A CA 1
ATOM 796 C C . SER A 1 98 ? 48.746 2.102 -69.390 1.00 85.75 98 SER A C 1
ATOM 798 O O . SER A 1 98 ? 47.879 1.718 -68.610 1.00 85.75 98 SER A O 1
ATOM 800 N N . LEU A 1 99 ? 48.869 3.393 -69.735 1.00 84.69 99 LEU A N 1
ATOM 801 C CA . LEU A 1 99 ? 47.949 4.432 -69.245 1.00 84.69 99 LEU A CA 1
ATOM 802 C C . LEU A 1 99 ?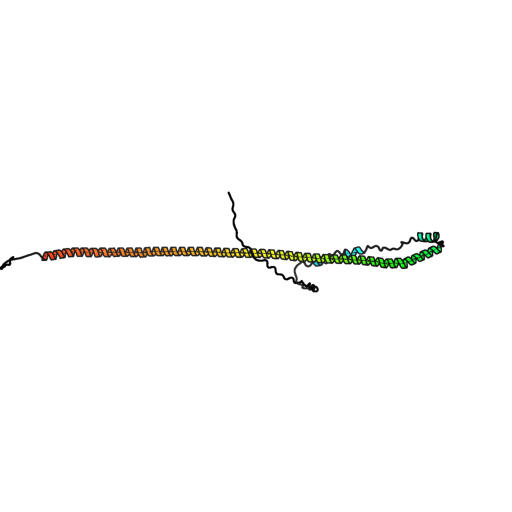 46.503 4.197 -69.695 1.00 84.69 99 LEU A C 1
ATOM 804 O O . LEU A 1 99 ? 45.579 4.419 -68.918 1.00 84.69 99 LEU A O 1
ATOM 808 N N . LEU A 1 100 ? 46.299 3.745 -70.935 1.00 86.25 100 LEU A N 1
ATOM 809 C CA . LEU A 1 100 ? 44.961 3.506 -71.477 1.00 86.25 100 LEU A CA 1
ATOM 810 C C . LEU A 1 100 ? 44.298 2.290 -70.818 1.00 86.25 100 LEU A C 1
ATOM 812 O O . LEU A 1 100 ? 43.137 2.367 -70.428 1.00 86.25 100 LEU A O 1
ATOM 816 N N . ILE A 1 101 ? 45.048 1.202 -70.627 1.00 85.19 101 ILE A N 1
ATOM 817 C CA . ILE A 1 101 ? 44.586 0.009 -69.904 1.00 85.19 101 ILE A CA 1
ATOM 818 C C . ILE A 1 101 ? 44.262 0.362 -68.450 1.00 85.19 101 ILE A C 1
ATOM 820 O O . ILE A 1 101 ? 43.213 -0.023 -67.945 1.00 85.19 101 ILE A O 1
ATOM 824 N N . LEU A 1 102 ? 45.123 1.137 -67.791 1.00 85.19 102 LEU A N 1
ATOM 825 C CA . LEU A 1 102 ? 44.916 1.591 -66.419 1.00 85.19 102 LEU A CA 1
ATOM 826 C C . LEU A 1 102 ? 43.659 2.453 -66.278 1.00 85.19 102 LEU A C 1
ATOM 828 O O . LEU A 1 102 ? 42.867 2.228 -65.368 1.00 85.19 102 LEU A O 1
ATOM 832 N N . HIS A 1 103 ? 43.440 3.392 -67.201 1.00 85.81 103 HIS A N 1
ATOM 833 C CA . HIS A 1 103 ? 42.228 4.210 -67.227 1.00 85.81 103 HIS A CA 1
ATOM 834 C C . HIS A 1 103 ? 40.975 3.351 -67.434 1.00 85.81 103 HIS A C 1
ATOM 836 O O . HIS A 1 103 ? 39.974 3.542 -66.751 1.00 85.81 103 HIS A O 1
ATOM 842 N N . LEU A 1 104 ? 41.046 2.366 -68.331 1.00 85.25 104 LEU A N 1
ATOM 843 C CA . LEU A 1 104 ? 39.934 1.468 -68.631 1.00 85.25 104 LEU A CA 1
ATOM 844 C C . LEU A 1 104 ? 39.608 0.543 -67.448 1.00 85.25 104 LEU A C 1
ATOM 846 O O . LEU A 1 104 ? 38.443 0.381 -67.100 1.00 85.25 104 LEU A O 1
ATOM 850 N N . ILE A 1 105 ? 40.621 0.000 -66.768 1.00 85.44 105 ILE A N 1
ATOM 851 C CA . ILE A 1 105 ? 40.446 -0.776 -65.530 1.00 85.44 105 ILE A CA 1
ATOM 852 C C . ILE A 1 105 ? 39.859 0.103 -64.426 1.00 85.44 105 ILE A C 1
ATOM 854 O O . ILE A 1 105 ? 38.941 -0.325 -63.730 1.00 85.44 105 ILE A O 1
ATOM 858 N N . MET A 1 106 ? 40.348 1.336 -64.280 1.00 83.38 106 MET A N 1
ATOM 859 C CA . MET A 1 106 ? 39.838 2.277 -63.285 1.00 83.38 106 MET A CA 1
ATOM 860 C C . MET A 1 106 ? 38.371 2.630 -63.548 1.00 83.38 106 MET A C 1
ATOM 862 O O . MET A 1 106 ? 37.577 2.657 -62.609 1.00 83.38 106 MET A O 1
ATOM 866 N N . GLN A 1 107 ? 37.987 2.820 -64.811 1.00 83.69 107 GLN A N 1
ATOM 867 C CA . GLN A 1 107 ? 36.599 3.052 -65.202 1.00 83.69 107 GLN A CA 1
ATOM 868 C C . GLN A 1 107 ? 35.716 1.830 -64.908 1.00 83.69 107 GLN A C 1
ATOM 870 O O . GLN A 1 107 ? 34.682 1.971 -64.259 1.00 83.69 107 GLN A O 1
ATOM 875 N N . ILE A 1 108 ? 36.147 0.626 -65.301 1.00 84.00 108 ILE A N 1
ATOM 876 C CA . ILE A 1 108 ? 35.405 -0.622 -65.050 1.00 84.00 108 ILE A CA 1
ATOM 877 C C . ILE A 1 108 ? 35.235 -0.873 -63.550 1.00 84.00 108 ILE A C 1
ATOM 879 O O . ILE A 1 108 ? 34.158 -1.284 -63.116 1.00 84.00 108 ILE A O 1
ATOM 883 N N . LEU A 1 109 ? 36.276 -0.628 -62.751 1.00 84.19 109 LEU A N 1
ATOM 884 C CA . LEU A 1 109 ?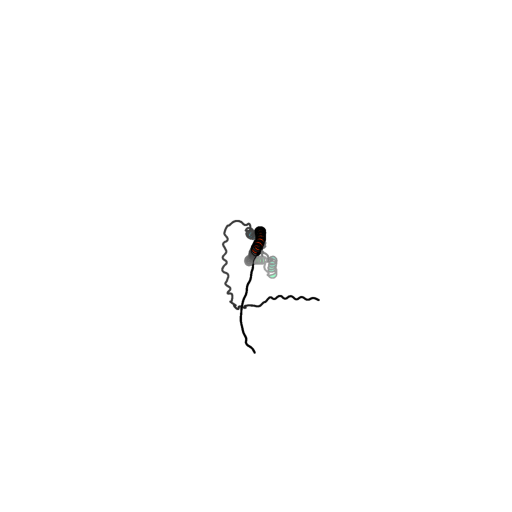 36.229 -0.786 -61.300 1.00 84.19 109 LEU A CA 1
ATOM 885 C C . LEU A 1 109 ? 35.285 0.243 -60.666 1.00 84.19 109 LEU A C 1
ATOM 887 O O . LEU A 1 109 ? 34.514 -0.091 -59.770 1.00 84.19 109 LEU A O 1
ATOM 891 N N . ASN A 1 110 ? 35.297 1.478 -61.159 1.00 82.69 110 ASN A N 1
ATOM 892 C CA . ASN A 1 110 ? 34.405 2.521 -60.674 1.00 82.69 110 ASN A CA 1
ATOM 893 C C . ASN A 1 110 ? 32.933 2.235 -60.977 1.00 82.69 110 ASN A C 1
ATOM 895 O O . ASN A 1 110 ? 32.092 2.316 -60.081 1.00 82.69 110 ASN A O 1
ATOM 899 N N . GLU A 1 111 ? 32.630 1.845 -62.212 1.00 79.56 111 GLU A N 1
ATOM 900 C CA . GLU A 1 111 ? 31.260 1.569 -62.645 1.00 79.56 111 GLU A CA 1
ATOM 901 C C . GLU A 1 111 ? 30.697 0.283 -62.031 1.00 79.56 111 GLU A C 1
ATOM 903 O O . GLU A 1 111 ? 29.566 0.287 -61.548 1.00 79.56 111 GLU A O 1
ATOM 908 N N . ASN A 1 112 ? 31.469 -0.809 -62.010 1.00 78.19 112 ASN A N 1
ATOM 909 C CA . ASN A 1 112 ? 30.945 -2.110 -61.586 1.00 78.19 112 ASN A CA 1
ATOM 910 C C . ASN A 1 112 ? 31.156 -2.393 -60.102 1.00 78.19 112 ASN A C 1
ATOM 912 O O . ASN A 1 112 ? 30.257 -2.915 -59.446 1.00 78.19 112 ASN A O 1
ATOM 916 N N . PHE A 1 113 ? 32.337 -2.083 -59.564 1.00 80.00 113 PHE A N 1
ATOM 917 C CA . PHE A 1 113 ? 32.667 -2.442 -58.189 1.00 80.00 113 PHE A CA 1
ATOM 918 C C . PHE A 1 113 ? 32.236 -1.345 -57.226 1.00 80.00 113 PHE A C 1
ATOM 920 O O . PHE A 1 113 ? 31.399 -1.601 -56.368 1.00 80.00 113 PHE A O 1
ATOM 927 N N . TYR A 1 114 ? 32.735 -0.116 -57.380 1.00 77.69 114 TYR A N 1
ATOM 928 C CA . TYR A 1 114 ? 32.463 0.937 -56.399 1.00 77.69 114 TYR A CA 1
ATOM 929 C C . TYR A 1 114 ? 30.995 1.355 -56.371 1.00 77.69 114 TYR A C 1
ATOM 931 O O . TYR A 1 114 ? 30.438 1.482 -55.285 1.00 77.69 114 TYR A O 1
ATOM 939 N N . ASN A 1 115 ? 30.337 1.496 -57.522 1.00 76.56 115 ASN A N 1
ATOM 940 C CA . ASN A 1 115 ? 28.918 1.851 -57.550 1.00 76.56 115 ASN A CA 1
ATOM 941 C C . ASN A 1 115 ? 28.044 0.778 -56.873 1.00 76.56 115 ASN A C 1
ATOM 943 O O . ASN A 1 115 ? 27.286 1.066 -55.947 1.00 76.56 115 ASN A O 1
ATOM 947 N N . HIS A 1 116 ? 28.196 -0.488 -57.274 1.00 77.94 116 HIS A N 1
ATOM 948 C CA . HIS A 1 116 ? 27.381 -1.573 -56.728 1.00 77.94 116 HIS A CA 1
ATOM 949 C C . HIS A 1 116 ? 27.704 -1.873 -55.258 1.00 77.94 116 HIS A C 1
ATOM 951 O O . HIS A 1 116 ? 26.796 -2.087 -54.451 1.00 77.94 116 HIS A O 1
ATOM 957 N N . TYR A 1 117 ? 28.991 -1.868 -54.900 1.00 79.12 117 TYR A N 1
ATOM 958 C CA . TYR A 1 117 ? 29.446 -2.101 -53.534 1.00 79.12 117 TYR A CA 1
ATOM 959 C C . TYR A 1 117 ? 28.967 -0.995 -52.599 1.00 79.12 117 TYR A C 1
ATOM 961 O O . TYR A 1 117 ? 28.377 -1.308 -51.571 1.00 79.12 117 TYR A O 1
ATOM 969 N N . ASN A 1 118 ? 29.143 0.278 -52.967 1.00 75.62 118 ASN A N 1
ATOM 970 C CA . ASN A 1 118 ? 28.708 1.391 -52.127 1.00 75.62 118 ASN A CA 1
ATOM 971 C C . ASN A 1 118 ? 27.193 1.372 -51.937 1.00 75.62 118 ASN A C 1
ATOM 973 O O . ASN A 1 118 ? 26.748 1.462 -50.804 1.00 75.62 118 ASN A O 1
ATOM 977 N N . ILE A 1 119 ? 26.393 1.171 -52.991 1.00 76.62 119 ILE A N 1
ATOM 978 C CA . ILE A 1 119 ? 24.928 1.119 -52.848 1.00 76.62 119 ILE A CA 1
ATOM 979 C C . ILE A 1 119 ? 24.506 -0.024 -51.918 1.00 76.62 119 ILE A C 1
ATOM 981 O O . ILE A 1 119 ? 23.672 0.168 -51.037 1.00 76.62 119 ILE A O 1
ATOM 985 N N . LYS A 1 120 ? 25.068 -1.225 -52.093 1.00 78.69 120 LYS A N 1
ATOM 986 C CA . LYS A 1 120 ? 24.681 -2.386 -51.283 1.00 78.69 120 LYS A CA 1
ATOM 987 C C . LYS A 1 120 ? 25.173 -2.270 -49.840 1.00 78.69 120 LYS A C 1
ATOM 989 O O . LYS A 1 120 ? 24.431 -2.618 -48.929 1.00 78.69 120 LYS A O 1
ATOM 994 N N . PHE A 1 121 ? 26.402 -1.807 -49.640 1.00 79.75 121 PHE A N 1
ATOM 995 C CA . PHE A 1 121 ? 27.016 -1.678 -48.323 1.00 79.75 121 PHE A CA 1
ATOM 996 C C . PHE A 1 121 ? 26.430 -0.509 -47.529 1.00 79.75 121 PHE A C 1
ATOM 998 O O . PHE A 1 121 ? 26.072 -0.709 -46.375 1.00 79.75 121 PHE A O 1
ATOM 1005 N N . LEU A 1 122 ? 26.259 0.666 -48.149 1.00 76.94 122 LEU A N 1
ATOM 1006 C CA . LEU A 1 122 ? 25.612 1.815 -47.507 1.00 76.94 122 LEU A CA 1
ATOM 1007 C C . LEU A 1 122 ? 24.181 1.468 -47.112 1.00 76.94 122 LEU A C 1
ATOM 1009 O O . LEU A 1 122 ? 23.830 1.651 -45.959 1.00 76.94 122 LEU A O 1
ATOM 1013 N N . ARG A 1 123 ? 23.406 0.840 -48.004 1.00 75.88 123 ARG A N 1
ATOM 1014 C CA . ARG A 1 123 ? 22.046 0.398 -47.670 1.00 75.88 123 ARG A CA 1
ATOM 1015 C C . ARG A 1 123 ? 22.015 -0.627 -46.533 1.00 75.88 123 ARG A C 1
ATOM 1017 O O . ARG A 1 123 ? 21.107 -0.592 -45.717 1.00 75.88 123 ARG A O 1
ATOM 1024 N N . ASN A 1 124 ? 22.967 -1.560 -46.487 1.00 82.75 124 ASN A N 1
ATOM 1025 C CA . ASN A 1 124 ? 23.034 -2.530 -45.392 1.00 82.75 124 ASN A CA 1
ATOM 1026 C C . ASN A 1 124 ? 23.393 -1.853 -44.060 1.00 82.75 124 ASN A C 1
ATOM 1028 O O . ASN A 1 124 ? 22.795 -2.185 -43.047 1.00 82.75 124 ASN A O 1
ATOM 1032 N N . MET A 1 125 ? 24.331 -0.901 -44.072 1.00 81.38 125 MET A N 1
ATOM 1033 C CA . MET A 1 125 ? 24.700 -0.116 -42.890 1.00 81.38 125 MET A CA 1
ATOM 1034 C C . MET A 1 125 ? 23.540 0.770 -42.420 1.00 81.38 125 MET A C 1
ATOM 1036 O O . MET A 1 125 ? 23.280 0.850 -41.226 1.00 81.38 125 MET A O 1
ATOM 1040 N N . GLU A 1 126 ? 22.842 1.423 -43.349 1.00 82.44 126 GLU A N 1
ATOM 1041 C CA . GLU A 1 126 ? 21.645 2.218 -43.064 1.00 82.44 126 GLU A CA 1
ATOM 1042 C C . GLU A 1 126 ? 20.554 1.342 -42.443 1.00 82.44 126 GLU A C 1
ATOM 1044 O O . GLU A 1 126 ? 20.024 1.701 -41.397 1.00 82.44 126 GLU A O 1
ATOM 1049 N N . LEU A 1 127 ? 20.294 0.161 -43.016 1.00 87.38 127 LEU A N 1
ATOM 1050 C CA . LEU A 1 127 ? 19.319 -0.791 -42.483 1.00 87.38 127 LEU A CA 1
ATOM 1051 C C . LEU A 1 127 ? 19.693 -1.289 -41.079 1.00 87.38 127 LEU A C 1
ATOM 1053 O O . LEU A 1 127 ? 18.831 -1.353 -40.212 1.00 87.38 127 LEU A O 1
ATOM 1057 N N . GLU A 1 128 ? 20.962 -1.624 -40.839 1.00 80.88 128 GLU A N 1
ATOM 1058 C CA . GLU A 1 128 ? 21.438 -2.082 -39.526 1.00 80.88 128 GLU A CA 1
ATOM 1059 C C . GLU A 1 128 ? 21.372 -0.962 -38.476 1.00 80.88 128 GLU A C 1
ATOM 1061 O O . GLU A 1 128 ? 21.003 -1.194 -37.324 1.00 80.88 128 GLU A O 1
ATOM 1066 N N . ASN A 1 129 ? 21.665 0.277 -38.875 1.00 82.88 129 ASN A N 1
ATOM 1067 C CA . ASN A 1 129 ? 21.512 1.438 -38.008 1.00 82.88 129 ASN A CA 1
ATOM 1068 C C . ASN A 1 129 ? 20.034 1.707 -37.679 1.00 82.88 129 ASN A C 1
ATOM 1070 O O . ASN A 1 129 ? 19.698 1.913 -36.515 1.00 82.88 129 ASN A O 1
ATOM 1074 N N . GLU A 1 130 ? 19.142 1.674 -38.673 1.00 84.81 130 GLU A N 1
ATOM 1075 C CA . GLU A 1 130 ? 17.695 1.803 -38.455 1.00 84.81 130 GLU A CA 1
ATOM 1076 C C . GLU A 1 130 ? 17.153 0.685 -37.558 1.00 84.81 130 GLU A C 1
ATOM 1078 O O . GLU A 1 130 ? 16.381 0.959 -36.639 1.00 84.81 130 GLU A O 1
ATOM 1083 N N . GLU A 1 131 ? 17.598 -0.556 -37.763 1.00 87.38 131 GLU A N 1
ATOM 1084 C CA . GLU A 1 131 ? 17.244 -1.694 -36.916 1.00 87.38 131 GLU A CA 1
ATOM 1085 C C . GLU A 1 131 ? 17.692 -1.469 -35.464 1.00 87.38 131 GLU A C 1
ATOM 1087 O O . GLU A 1 131 ? 16.907 -1.670 -34.537 1.00 87.38 131 GLU A O 1
ATOM 1092 N N . HIS A 1 132 ? 18.920 -0.991 -35.241 1.00 89.38 132 HIS A N 1
ATOM 1093 C CA . HIS A 1 132 ? 19.404 -0.680 -33.897 1.00 89.38 132 HIS A CA 1
ATOM 1094 C C . HIS A 1 132 ? 18.565 0.414 -33.217 1.00 89.38 132 HIS A C 1
ATOM 1096 O O . HIS A 1 132 ? 18.224 0.293 -32.035 1.00 89.38 132 HIS A O 1
ATOM 1102 N N . LEU A 1 133 ? 18.206 1.477 -33.945 1.00 88.12 133 LEU A N 1
ATOM 1103 C CA . LEU A 1 133 ? 17.343 2.542 -33.423 1.00 88.12 133 LEU A CA 1
ATOM 1104 C C . LEU A 1 133 ? 15.944 2.008 -33.095 1.00 88.12 133 LEU A C 1
ATOM 1106 O O . LEU A 1 133 ? 15.400 2.343 -32.043 1.00 88.12 133 LEU A O 1
ATOM 1110 N N . PHE A 1 134 ? 15.394 1.132 -33.939 1.00 92.38 134 PHE A N 1
ATOM 1111 C CA . PHE A 1 134 ? 14.101 0.500 -33.698 1.00 92.38 134 PHE A CA 1
ATOM 1112 C C . PHE A 1 134 ? 14.123 -0.395 -32.454 1.00 92.38 134 PHE A C 1
ATOM 1114 O O . PHE A 1 134 ? 13.266 -0.241 -31.589 1.00 92.38 134 PHE A O 1
ATOM 1121 N N . HIS A 1 135 ? 15.128 -1.263 -32.301 1.00 88.31 135 HIS A N 1
ATOM 1122 C CA . HIS A 1 135 ? 15.275 -2.105 -31.103 1.00 88.31 135 HIS A CA 1
ATOM 1123 C C . HIS A 1 135 ? 15.490 -1.279 -29.834 1.00 88.31 135 HIS A C 1
ATOM 1125 O O . HIS A 1 135 ? 15.001 -1.641 -28.763 1.00 88.31 135 HIS A O 1
ATOM 1131 N N . THR A 1 136 ? 16.212 -0.161 -29.939 1.00 86.38 136 THR A N 1
ATOM 1132 C CA . THR A 1 136 ? 16.403 0.761 -28.812 1.00 86.38 136 THR A CA 1
ATOM 1133 C C . THR A 1 136 ? 15.069 1.380 -28.402 1.00 86.38 136 THR A C 1
ATOM 1135 O O . THR A 1 136 ? 14.704 1.299 -27.231 1.00 86.38 136 THR A O 1
ATOM 1138 N N . ALA A 1 137 ? 14.303 1.903 -29.363 1.00 89.19 137 ALA A N 1
ATOM 1139 C CA . ALA A 1 137 ? 12.982 2.472 -29.117 1.00 89.19 137 ALA A CA 1
ATOM 1140 C C . ALA A 1 137 ? 11.974 1.426 -28.605 1.00 89.19 137 ALA A C 1
ATOM 1142 O O . ALA A 1 137 ? 11.173 1.723 -27.721 1.00 89.19 137 ALA A O 1
ATOM 1143 N N . GLU A 1 138 ? 12.022 0.187 -29.106 1.00 90.88 138 GLU A N 1
ATOM 1144 C CA . GLU A 1 138 ? 11.190 -0.917 -28.612 1.00 90.88 138 GLU A CA 1
ATOM 1145 C C . GLU A 1 138 ? 11.500 -1.225 -27.142 1.00 90.88 138 GLU A C 1
ATOM 1147 O O . GLU A 1 138 ? 10.589 -1.317 -26.314 1.00 90.88 138 GLU A O 1
ATOM 1152 N N . ASN A 1 139 ? 12.783 -1.364 -26.801 1.00 90.12 139 ASN A N 1
ATOM 1153 C CA . ASN A 1 139 ? 13.208 -1.633 -25.431 1.00 90.12 139 ASN A CA 1
ATOM 1154 C C . ASN A 1 139 ? 12.871 -0.474 -24.490 1.00 90.12 139 ASN A C 1
ATOM 1156 O O . ASN A 1 139 ? 12.463 -0.711 -23.351 1.00 90.12 139 ASN A O 1
ATOM 1160 N N . GLU A 1 140 ? 12.995 0.763 -24.964 1.00 84.88 140 GLU A N 1
ATOM 1161 C CA . GLU A 1 140 ? 12.608 1.954 -24.215 1.00 84.88 140 GLU A CA 1
ATOM 1162 C C . GLU A 1 140 ? 11.095 1.995 -23.975 1.00 84.88 140 GLU A C 1
ATOM 1164 O O . GLU A 1 140 ? 10.670 2.126 -22.828 1.00 84.88 140 GLU A O 1
ATOM 1169 N N . LEU A 1 141 ? 10.273 1.763 -25.004 1.00 95.19 141 LEU A N 1
ATOM 1170 C CA . LEU A 1 141 ? 8.816 1.688 -24.865 1.00 95.19 141 LEU A CA 1
ATOM 1171 C C . LEU A 1 141 ? 8.401 0.574 -23.899 1.00 95.19 141 LEU A C 1
ATOM 1173 O O . LEU A 1 141 ? 7.545 0.771 -23.037 1.00 95.19 141 LEU A O 1
ATOM 1177 N N . LYS A 1 142 ? 9.020 -0.602 -24.008 1.00 94.00 142 LYS A N 1
ATOM 1178 C CA . LYS A 1 142 ? 8.769 -1.724 -23.099 1.00 94.00 142 LYS A CA 1
ATOM 1179 C C . LYS A 1 142 ? 9.127 -1.367 -21.657 1.00 94.00 142 LYS A C 1
ATOM 1181 O O . LYS A 1 142 ? 8.359 -1.693 -20.751 1.00 94.00 142 LYS A O 1
ATOM 1186 N N . SER A 1 143 ? 10.258 -0.694 -21.453 1.00 94.12 143 SER A N 1
ATOM 1187 C CA . SER A 1 143 ? 10.685 -0.199 -20.144 1.00 94.12 143 SER A CA 1
ATOM 1188 C C . SER A 1 143 ? 9.696 0.830 -19.592 1.00 94.12 143 SER A C 1
ATOM 1190 O O . SER A 1 143 ? 9.230 0.679 -18.466 1.00 94.12 143 SER A O 1
ATOM 1192 N N . ALA A 1 144 ? 9.276 1.807 -20.401 1.00 92.38 144 ALA A N 1
ATOM 1193 C CA . ALA A 1 144 ? 8.294 2.819 -20.014 1.00 92.38 144 ALA A CA 1
ATOM 1194 C C . ALA A 1 144 ? 6.947 2.194 -19.610 1.00 92.38 144 ALA A C 1
ATOM 1196 O O . ALA A 1 144 ? 6.384 2.541 -18.572 1.00 92.38 144 ALA A O 1
ATOM 1197 N N . VAL A 1 145 ? 6.458 1.209 -20.372 1.00 95.44 145 VAL A N 1
ATOM 1198 C CA . VAL A 1 145 ? 5.237 0.458 -20.031 1.00 95.44 145 VAL A CA 1
ATOM 1199 C C . VAL A 1 145 ? 5.406 -0.321 -18.727 1.00 95.44 145 VAL A C 1
ATOM 1201 O O . VAL A 1 145 ? 4.474 -0.379 -17.926 1.00 95.44 145 VAL A O 1
ATOM 1204 N N . GLN A 1 146 ? 6.566 -0.937 -18.501 1.00 95.19 146 GLN A N 1
ATOM 1205 C CA . GLN A 1 146 ? 6.828 -1.667 -17.264 1.00 95.19 146 GLN A CA 1
ATOM 1206 C C . GLN A 1 146 ? 6.863 -0.722 -16.059 1.00 95.19 146 GLN A C 1
ATOM 1208 O O . GLN A 1 146 ? 6.170 -0.982 -15.080 1.00 95.19 146 GLN A O 1
ATOM 1213 N N . ILE A 1 147 ? 7.574 0.401 -16.168 1.00 94.00 147 ILE A N 1
ATOM 1214 C CA . ILE A 1 147 ? 7.629 1.434 -15.128 1.00 94.00 147 ILE A CA 1
ATOM 1215 C C . ILE A 1 147 ? 6.221 1.948 -14.820 1.00 94.00 147 ILE A C 1
ATOM 1217 O O . ILE A 1 147 ? 5.837 1.970 -13.658 1.00 94.00 147 ILE A O 1
ATOM 1221 N N . SER A 1 148 ? 5.421 2.280 -15.838 1.00 94.38 148 SER A N 1
ATOM 1222 C CA . SER A 1 148 ? 4.036 2.743 -15.661 1.00 94.38 148 SER A CA 1
ATOM 1223 C C . SER A 1 148 ? 3.146 1.715 -14.948 1.00 94.38 148 SER A C 1
ATOM 1225 O O . SER A 1 148 ? 2.321 2.061 -14.101 1.00 94.38 148 SER A O 1
ATOM 1227 N N . ARG A 1 149 ? 3.311 0.423 -15.251 1.00 96.62 149 ARG A N 1
ATOM 1228 C CA . ARG A 1 149 ? 2.586 -0.637 -14.536 1.00 96.62 149 ARG A CA 1
ATOM 1229 C C . ARG A 1 149 ? 3.038 -0.747 -13.089 1.00 96.62 149 ARG A C 1
ATOM 1231 O O . ARG A 1 149 ? 2.191 -0.870 -12.209 1.00 96.62 149 ARG A O 1
ATOM 1238 N N . ASP A 1 150 ? 4.341 -0.700 -12.847 1.00 95.06 150 ASP A N 1
ATOM 1239 C CA . ASP A 1 150 ? 4.905 -0.807 -11.504 1.00 95.06 150 ASP A CA 1
ATOM 1240 C C . ASP A 1 150 ? 4.499 0.393 -10.634 1.00 95.06 150 ASP A C 1
ATOM 1242 O O . ASP A 1 150 ? 4.155 0.208 -9.465 1.00 95.06 150 ASP A O 1
ATOM 1246 N N . THR A 1 151 ? 4.447 1.607 -11.195 1.00 95.38 151 THR A N 1
ATOM 1247 C CA . THR A 1 151 ? 3.959 2.797 -10.482 1.00 95.38 151 THR A CA 1
ATOM 1248 C C . THR A 1 151 ? 2.482 2.670 -10.128 1.00 95.38 151 THR A C 1
ATOM 1250 O O . THR A 1 151 ? 2.134 2.881 -8.966 1.00 95.38 151 THR A O 1
ATOM 1253 N N . LEU A 1 152 ? 1.630 2.248 -11.071 1.00 96.38 152 LEU A N 1
ATOM 1254 C CA . LEU A 1 152 ? 0.201 2.034 -10.822 1.00 96.38 152 LEU A CA 1
ATOM 1255 C C . LEU A 1 152 ? -0.037 0.956 -9.755 1.00 96.38 152 LEU A C 1
ATOM 1257 O O . LEU A 1 152 ? -0.845 1.143 -8.846 1.00 96.38 152 LEU A O 1
ATOM 1261 N N . LEU A 1 153 ? 0.675 -0.171 -9.838 1.00 97.38 153 LEU A N 1
ATOM 1262 C CA . LEU A 1 153 ? 0.573 -1.244 -8.847 1.00 97.38 153 LEU A CA 1
ATOM 1263 C C . LEU A 1 153 ? 1.028 -0.777 -7.463 1.00 97.38 153 LEU A C 1
ATOM 1265 O O . LEU A 1 153 ? 0.383 -1.098 -6.465 1.00 97.38 153 LEU A O 1
ATOM 1269 N N . ASN A 1 154 ? 2.117 -0.010 -7.391 1.00 97.00 154 ASN A N 1
ATOM 1270 C CA . ASN A 1 154 ? 2.600 0.546 -6.135 1.00 97.00 154 ASN A CA 1
ATOM 1271 C C . ASN A 1 154 ? 1.596 1.540 -5.535 1.00 97.00 154 ASN A C 1
ATOM 1273 O O . ASN A 1 154 ? 1.319 1.481 -4.339 1.00 97.00 154 ASN A O 1
ATOM 1277 N N . GLU A 1 155 ? 1.007 2.413 -6.350 1.00 96.56 155 GLU A N 1
ATOM 1278 C CA . GLU A 1 155 ? -0.026 3.344 -5.899 1.00 96.56 155 GLU A CA 1
ATOM 1279 C C . GLU A 1 155 ? -1.253 2.600 -5.354 1.00 96.56 155 GLU A C 1
ATOM 1281 O O . GLU A 1 155 ? -1.679 2.848 -4.225 1.00 96.56 155 GLU A O 1
ATOM 1286 N N . GLN A 1 156 ? -1.769 1.621 -6.103 1.00 97.00 156 GLN A N 1
ATOM 1287 C CA . GLN A 1 156 ? -2.879 0.775 -5.659 1.00 97.00 156 GLN A CA 1
ATOM 1288 C C . GLN A 1 156 ? -2.552 0.053 -4.349 1.00 97.00 156 GLN A C 1
ATOM 1290 O O . GLN A 1 156 ? -3.385 -0.015 -3.445 1.00 97.00 156 GLN A O 1
ATOM 1295 N N . HIS A 1 157 ? -1.330 -0.457 -4.214 1.00 97.50 157 HIS A N 1
ATOM 1296 C CA . HIS A 1 157 ? -0.869 -1.105 -2.993 1.00 97.50 157 HIS A CA 1
ATOM 1297 C C . HIS A 1 157 ? -0.826 -0.133 -1.801 1.00 97.50 157 HIS A C 1
ATOM 1299 O O . HIS A 1 157 ? -1.263 -0.484 -0.703 1.00 97.50 157 HIS A O 1
ATOM 1305 N N . LEU A 1 158 ? -0.371 1.108 -2.001 1.00 97.62 158 LEU A N 1
ATOM 1306 C CA . LEU A 1 158 ? -0.394 2.145 -0.964 1.00 97.62 158 LEU A CA 1
ATOM 1307 C C . LEU A 1 158 ? -1.824 2.519 -0.556 1.00 97.62 158 LEU A C 1
ATOM 1309 O O . LEU A 1 158 ? -2.103 2.650 0.640 1.00 97.62 158 LEU A O 1
ATOM 1313 N N . GLN A 1 159 ? -2.736 2.653 -1.522 1.00 97.44 159 GLN A N 1
ATOM 1314 C CA . GLN A 1 159 ? -4.156 2.902 -1.258 1.00 97.44 159 GLN A CA 1
ATOM 1315 C C . GLN A 1 159 ? -4.789 1.750 -0.466 1.00 97.44 159 GLN A C 1
ATOM 1317 O O . GLN A 1 159 ? -5.516 1.992 0.496 1.00 97.44 159 GLN A O 1
ATOM 1322 N N . LEU A 1 160 ? -4.460 0.502 -0.809 1.00 98.19 160 LEU A N 1
ATOM 1323 C CA . LEU A 1 160 ? -4.913 -0.689 -0.090 1.00 98.19 160 LEU A CA 1
ATOM 1324 C C . LEU A 1 160 ? -4.408 -0.680 1.361 1.00 98.19 160 LEU A C 1
ATOM 1326 O O . LEU A 1 160 ? -5.205 -0.832 2.285 1.00 98.19 160 LEU A O 1
ATOM 1330 N N . ILE A 1 161 ? -3.113 -0.431 1.587 1.00 97.56 161 ILE A N 1
ATOM 1331 C CA . ILE A 1 161 ? -2.546 -0.321 2.943 1.00 97.56 161 ILE A CA 1
ATOM 1332 C C . ILE A 1 161 ? -3.235 0.786 3.746 1.00 97.56 161 ILE A C 1
ATOM 1334 O O . ILE A 1 161 ? -3.494 0.615 4.938 1.00 97.56 161 ILE A O 1
ATOM 1338 N N . LYS A 1 162 ? -3.523 1.930 3.117 1.00 97.69 162 LYS A N 1
ATOM 1339 C CA . LYS A 1 162 ? -4.272 3.012 3.760 1.00 97.69 162 LYS A CA 1
ATOM 1340 C C . LYS A 1 162 ? -5.666 2.537 4.170 1.00 97.69 162 LYS A C 1
ATOM 1342 O O . LYS A 1 162 ? -6.025 2.707 5.327 1.00 97.69 162 LYS A O 1
ATOM 1347 N N . LEU A 1 163 ? -6.396 1.884 3.268 1.00 97.75 163 LEU A N 1
ATOM 1348 C CA . LEU A 1 163 ? -7.738 1.380 3.548 1.00 97.75 163 LEU A CA 1
ATOM 1349 C C . LEU A 1 163 ? -7.755 0.345 4.680 1.00 97.75 163 LEU A C 1
ATOM 1351 O O . LEU A 1 163 ? -8.645 0.395 5.520 1.00 97.75 163 LEU A O 1
ATOM 1355 N N . ILE A 1 164 ? -6.775 -0.565 4.733 1.00 97.69 164 ILE A N 1
ATOM 1356 C CA . ILE A 1 164 ? -6.642 -1.522 5.845 1.00 97.69 164 ILE A CA 1
ATOM 1357 C C . ILE A 1 164 ? -6.466 -0.776 7.165 1.00 97.69 164 ILE A C 1
ATOM 1359 O O . ILE A 1 164 ? -7.172 -1.060 8.122 1.00 97.69 164 ILE A O 1
ATOM 1363 N N . ARG A 1 165 ? -5.565 0.209 7.208 1.00 98.06 165 ARG A N 1
ATOM 1364 C CA . ARG A 1 165 ? -5.324 1.000 8.419 1.00 98.06 165 ARG A CA 1
ATOM 1365 C C . ARG A 1 165 ? -6.570 1.765 8.862 1.00 98.06 165 ARG A C 1
ATOM 1367 O O . ARG A 1 165 ? -6.844 1.840 10.055 1.00 98.06 165 ARG A O 1
ATOM 1374 N N . ASP A 1 166 ? -7.302 2.332 7.908 1.00 98.00 166 ASP A N 1
ATOM 1375 C CA . ASP A 1 166 ? -8.542 3.055 8.181 1.00 98.00 166 ASP A CA 1
ATOM 1376 C C . ASP A 1 166 ? -9.615 2.087 8.716 1.00 98.00 166 ASP A C 1
ATOM 1378 O O . ASP A 1 166 ? -10.314 2.409 9.674 1.00 98.00 166 ASP A O 1
ATOM 1382 N N . LEU A 1 167 ? -9.703 0.870 8.167 1.00 98.19 167 LEU A N 1
ATOM 1383 C CA . LEU A 1 167 ? -10.593 -0.185 8.656 1.00 98.19 167 LEU A CA 1
ATOM 1384 C C . LEU A 1 167 ? -10.218 -0.653 10.070 1.00 98.19 167 LEU A C 1
ATOM 1386 O O . LEU A 1 167 ? -11.102 -0.764 10.916 1.00 98.19 167 LEU A O 1
ATOM 1390 N N . ASP A 1 168 ? -8.934 -0.883 10.340 1.00 97.75 168 ASP A N 1
ATOM 1391 C CA . ASP A 1 168 ? -8.446 -1.268 11.668 1.00 97.75 168 ASP A CA 1
ATOM 1392 C C . ASP A 1 168 ? -8.754 -0.172 12.699 1.00 97.75 168 ASP A C 1
ATOM 1394 O O . ASP A 1 168 ? -9.278 -0.455 13.774 1.00 97.75 168 ASP A O 1
ATOM 1398 N N . SER A 1 169 ? -8.528 1.096 12.340 1.00 97.62 169 SER A N 1
ATOM 1399 C CA . SER A 1 169 ? -8.874 2.240 13.190 1.00 97.62 169 SER A CA 1
ATOM 1400 C C . SER A 1 169 ? -10.373 2.315 13.479 1.00 97.62 169 SER A C 1
ATOM 1402 O O . SER A 1 169 ? -10.763 2.573 14.616 1.00 97.62 169 SER A O 1
ATOM 1404 N N . LEU A 1 170 ? -11.221 2.097 12.470 1.00 97.19 170 LEU A N 1
ATOM 1405 C CA . LEU A 1 170 ? -12.675 2.067 12.651 1.00 97.19 170 LEU A CA 1
ATOM 1406 C C . LEU A 1 170 ? -13.105 0.894 13.532 1.00 97.19 170 LEU A C 1
ATOM 1408 O O . LEU A 1 170 ? -14.019 1.025 14.343 1.00 97.19 170 LEU A O 1
ATOM 1412 N N . GLN A 1 171 ? -12.457 -0.259 13.390 1.00 96.88 171 GLN A N 1
ATOM 1413 C CA . GLN A 1 171 ? -12.729 -1.418 14.226 1.00 96.88 171 GLN A CA 1
ATOM 1414 C C . GLN A 1 171 ? -12.357 -1.154 15.689 1.00 96.88 171 GLN A C 1
ATOM 1416 O O . GLN A 1 171 ? -13.129 -1.509 16.582 1.00 96.88 171 GLN A O 1
ATOM 1421 N N . ASP A 1 172 ? -11.223 -0.504 15.941 1.00 96.50 172 ASP A N 1
ATOM 1422 C CA . ASP A 1 172 ? -10.816 -0.096 17.285 1.00 96.50 172 ASP A CA 1
ATOM 1423 C C . ASP A 1 172 ? -11.782 0.935 17.883 1.00 96.50 172 ASP A C 1
ATOM 1425 O O . ASP A 1 172 ? -12.207 0.773 19.028 1.00 96.50 172 ASP A O 1
ATOM 1429 N N . GLU A 1 173 ? -12.216 1.928 17.101 1.00 96.94 173 GLU A N 1
ATOM 1430 C CA . GLU A 1 173 ? -13.207 2.923 17.530 1.00 96.94 173 GLU A CA 1
ATOM 1431 C C . GLU A 1 173 ? -14.554 2.273 17.883 1.00 96.94 173 GLU A C 1
ATOM 1433 O O . GLU A 1 173 ? -15.141 2.563 18.929 1.00 96.94 173 GLU A O 1
ATOM 1438 N N . ILE A 1 174 ? -15.037 1.343 17.052 1.00 96.00 174 ILE A N 1
ATOM 1439 C CA . ILE A 1 174 ? -16.265 0.588 17.332 1.00 96.00 174 ILE A CA 1
ATOM 1440 C C . ILE A 1 174 ? -16.101 -0.243 18.605 1.00 96.00 174 ILE A C 1
ATOM 1442 O O . ILE A 1 174 ? -17.002 -0.259 19.445 1.00 96.00 174 ILE A O 1
ATOM 1446 N N . ASN A 1 175 ? -14.967 -0.921 18.778 1.00 95.94 175 ASN A N 1
ATOM 1447 C CA . ASN A 1 175 ? -14.705 -1.710 19.978 1.00 95.94 175 ASN A CA 1
ATOM 1448 C C . ASN A 1 175 ? -14.682 -0.831 21.231 1.00 95.94 175 ASN A C 1
ATOM 1450 O O . ASN A 1 175 ? -15.299 -1.189 22.236 1.00 95.94 175 ASN A O 1
ATOM 1454 N N . GLU A 1 176 ? -14.026 0.328 21.175 1.00 95.31 176 GLU A N 1
ATOM 1455 C CA . GLU A 1 176 ? -14.022 1.297 22.268 1.00 95.31 176 GLU A CA 1
ATOM 1456 C C . GLU A 1 176 ? -15.441 1.780 22.579 1.00 95.31 176 GLU A C 1
ATOM 1458 O O . GLU A 1 176 ? -15.857 1.748 23.739 1.00 95.31 176 GLU A O 1
ATOM 1463 N N . MET A 1 177 ? -16.216 2.155 21.559 1.00 94.69 177 MET A N 1
ATOM 1464 C CA . MET A 1 177 ? -17.593 2.619 21.717 1.00 94.69 177 MET A CA 1
ATOM 1465 C C . MET A 1 177 ? -18.486 1.545 22.343 1.00 94.69 177 MET A C 1
ATOM 1467 O O . MET A 1 177 ? -19.232 1.835 23.279 1.00 94.69 177 MET A O 1
ATOM 1471 N N . VAL A 1 178 ? -18.391 0.297 21.878 1.00 94.31 178 VAL A N 1
ATOM 1472 C CA . VAL A 1 178 ? -19.159 -0.835 22.418 1.00 94.31 178 VAL A CA 1
ATOM 1473 C C . VAL A 1 178 ? -18.774 -1.104 23.869 1.00 94.31 178 VAL A C 1
ATOM 1475 O O . VAL A 1 178 ? -19.653 -1.253 24.718 1.00 94.31 178 VAL A O 1
ATOM 1478 N N . ILE A 1 179 ? -17.477 -1.130 24.188 1.00 93.81 179 ILE A N 1
ATOM 1479 C CA . ILE A 1 179 ? -17.008 -1.323 25.565 1.00 93.81 179 ILE A CA 1
ATOM 1480 C C . ILE A 1 179 ? -17.495 -0.177 26.453 1.00 93.81 179 ILE A C 1
ATOM 1482 O O . ILE A 1 179 ? -17.999 -0.432 27.547 1.00 93.81 179 ILE A O 1
ATOM 1486 N N . ASN A 1 180 ? -17.380 1.069 25.995 1.00 93.44 180 ASN A N 1
ATOM 1487 C CA . ASN A 1 180 ? -17.803 2.243 26.748 1.00 93.44 180 ASN A CA 1
ATOM 1488 C C . ASN A 1 180 ? -19.310 2.216 27.018 1.00 93.44 180 ASN A C 1
ATOM 1490 O O . ASN A 1 180 ? -19.721 2.373 28.168 1.00 93.44 180 ASN A O 1
ATOM 1494 N N . LEU A 1 181 ? -20.118 1.936 25.993 1.00 93.56 181 LEU A N 1
ATOM 1495 C CA . LEU A 1 181 ? -21.569 1.836 26.107 1.00 93.56 181 LEU A CA 1
ATOM 1496 C C . LEU A 1 181 ? -21.972 0.724 27.077 1.00 93.56 181 LEU A C 1
ATOM 1498 O O . LEU A 1 181 ? -22.688 0.997 28.037 1.00 93.56 181 LEU A O 1
ATOM 1502 N N . LEU A 1 182 ? -21.447 -0.493 26.908 1.00 92.56 182 LEU A N 1
ATOM 1503 C CA . LEU A 1 182 ? -21.751 -1.619 27.797 1.00 92.56 182 LEU A CA 1
ATOM 1504 C C . LEU A 1 182 ? -21.321 -1.347 29.243 1.00 92.56 182 LEU A C 1
ATOM 1506 O O . LEU A 1 182 ? -22.050 -1.658 30.186 1.00 92.56 182 LEU A O 1
ATOM 1510 N N . GLN A 1 183 ? -20.143 -0.753 29.445 1.00 92.69 183 GLN A N 1
ATOM 1511 C CA . GLN A 1 183 ? -19.674 -0.387 30.779 1.00 92.69 183 GLN A CA 1
ATOM 1512 C C . GLN A 1 183 ? -20.528 0.716 31.398 1.00 92.69 183 GLN A C 1
ATOM 1514 O O . GLN A 1 183 ? -20.810 0.662 32.596 1.00 92.69 183 GLN A O 1
ATOM 1519 N N . ASN A 1 184 ? -20.921 1.721 30.620 1.00 92.06 184 ASN A N 1
ATOM 1520 C CA . ASN A 1 184 ? -21.755 2.811 31.097 1.00 92.06 184 ASN A CA 1
ATOM 1521 C C . ASN A 1 184 ? -23.159 2.309 31.449 1.00 92.06 184 ASN A C 1
ATOM 1523 O O . ASN A 1 184 ? -23.622 2.544 32.562 1.00 92.06 184 ASN A O 1
ATOM 1527 N N . GLU A 1 185 ? -23.797 1.537 30.569 1.00 91.94 185 GLU A N 1
ATOM 1528 C CA . GLU A 1 185 ? -25.095 0.910 30.836 1.00 91.94 185 GLU A CA 1
ATOM 1529 C C . GLU A 1 185 ? -25.041 0.001 32.066 1.00 91.94 185 GLU A C 1
ATOM 1531 O O . GLU A 1 185 ? -25.896 0.103 32.945 1.00 91.94 185 GLU A O 1
ATOM 1536 N N . SER A 1 186 ? -23.999 -0.826 32.196 1.00 90.88 186 SER A N 1
ATOM 1537 C CA . SER A 1 186 ? -23.805 -1.674 33.376 1.00 90.88 186 SER A CA 1
ATOM 1538 C C . SER A 1 186 ? -23.634 -0.852 34.659 1.00 90.88 186 SER A C 1
ATOM 1540 O O . SER A 1 186 ? -24.252 -1.169 35.679 1.00 90.88 186 SER A O 1
ATOM 1542 N N . LYS A 1 187 ? -22.851 0.234 34.623 1.00 92.50 187 LYS A N 1
ATOM 1543 C CA . LYS A 1 187 ? -22.682 1.148 35.766 1.00 92.50 187 LYS A CA 1
ATOM 1544 C C . LYS A 1 187 ? -23.996 1.825 36.144 1.00 92.50 187 LYS A C 1
ATOM 1546 O O . LYS A 1 187 ? -24.312 1.895 37.331 1.00 92.50 187 LYS A O 1
ATOM 1551 N N . VAL A 1 188 ? -24.764 2.293 35.162 1.00 93.75 188 VAL A N 1
ATOM 1552 C CA . VAL A 1 188 ? -26.078 2.911 35.380 1.00 93.75 188 VAL A CA 1
ATOM 1553 C C . VAL A 1 188 ? -27.050 1.895 35.976 1.00 93.75 188 VAL A C 1
ATOM 1555 O O . VAL A 1 188 ? -27.680 2.196 36.988 1.00 93.75 188 VAL A O 1
ATOM 1558 N N . ALA A 1 189 ? -27.122 0.680 35.429 1.00 92.25 189 ALA A N 1
ATOM 1559 C CA . ALA A 1 189 ? -27.975 -0.388 35.946 1.00 92.25 189 ALA A CA 1
ATOM 1560 C C . ALA A 1 189 ? -27.607 -0.764 37.390 1.00 92.25 189 ALA A C 1
ATOM 1562 O O . ALA A 1 189 ? -28.484 -0.859 38.249 1.00 92.25 189 ALA A O 1
ATOM 1563 N N . PHE A 1 190 ? -26.312 -0.899 37.691 1.00 94.00 190 PHE A N 1
ATOM 1564 C CA . PHE A 1 190 ? -25.833 -1.184 39.044 1.00 94.00 190 PHE A CA 1
ATOM 1565 C C . PHE A 1 190 ? -26.155 -0.046 40.019 1.00 94.00 190 PHE A C 1
ATOM 1567 O O . PHE A 1 190 ? -26.601 -0.287 41.143 1.00 94.00 190 PHE A O 1
ATOM 1574 N N . HIS A 1 191 ? -25.965 1.205 39.595 1.00 93.75 191 HIS A N 1
ATOM 1575 C CA . HIS A 1 191 ? -26.319 2.367 40.401 1.00 93.75 191 HIS A CA 1
ATOM 1576 C C . HIS A 1 191 ? -27.829 2.437 40.653 1.00 93.75 191 HIS A C 1
ATOM 1578 O O . HIS A 1 191 ? -28.241 2.681 41.788 1.00 93.75 191 HIS A O 1
ATOM 1584 N N . ASN A 1 192 ? -28.653 2.167 39.636 1.00 94.12 192 ASN A N 1
ATOM 1585 C CA . ASN A 1 192 ? -30.102 2.124 39.787 1.00 94.12 192 ASN A CA 1
ATOM 1586 C C . ASN A 1 192 ? -30.518 1.023 40.764 1.00 94.12 192 ASN A C 1
ATOM 1588 O O . ASN A 1 192 ? -31.230 1.301 41.720 1.00 94.12 192 ASN A O 1
ATOM 1592 N N . GLN A 1 193 ? -29.983 -0.191 40.617 1.00 93.94 193 GLN A N 1
ATOM 1593 C CA . GLN A 1 193 ? -30.263 -1.290 41.538 1.00 93.94 193 GLN A CA 1
ATOM 1594 C C . GLN A 1 193 ? -29.843 -0.950 42.974 1.00 93.94 193 GLN A C 1
ATOM 1596 O O . GLN A 1 193 ? -30.574 -1.239 43.922 1.00 93.94 193 GLN A O 1
ATOM 1601 N N . LYS A 1 194 ? -28.680 -0.320 43.172 1.00 95.56 194 LYS A N 1
ATOM 1602 C CA . LYS A 1 194 ? -28.234 0.130 44.498 1.00 95.56 194 LYS A CA 1
ATOM 1603 C C . LYS A 1 194 ? -29.155 1.209 45.075 1.00 95.56 194 LYS A C 1
ATOM 1605 O O . LYS A 1 194 ? -29.470 1.162 46.266 1.00 95.56 194 LYS A O 1
ATOM 1610 N N . SER A 1 195 ? -29.584 2.159 44.248 1.00 94.06 195 SER A N 1
ATOM 1611 C CA . SER A 1 195 ? -30.539 3.207 44.619 1.00 94.06 195 SER A CA 1
ATOM 1612 C C . SER A 1 195 ? -31.882 2.601 45.023 1.00 94.06 195 SER A C 1
ATOM 1614 O O . SER A 1 195 ? -32.356 2.855 46.127 1.00 94.06 195 SER A O 1
ATOM 1616 N N . GLU A 1 196 ? -32.438 1.706 44.205 1.00 95.00 196 GLU A N 1
ATOM 1617 C CA . GLU A 1 196 ? -33.681 0.993 44.500 1.00 95.00 196 GLU A CA 1
ATOM 1618 C C . GLU A 1 196 ? -33.576 0.180 45.788 1.00 95.00 196 GLU A C 1
ATOM 1620 O O . GLU A 1 196 ? -34.443 0.291 46.648 1.00 95.00 196 GLU A O 1
ATOM 1625 N N . ASN A 1 197 ? -32.485 -0.562 45.995 1.00 95.06 197 ASN A N 1
ATOM 1626 C CA . ASN A 1 197 ? -32.261 -1.276 47.254 1.00 95.06 197 ASN A CA 1
ATOM 1627 C C . ASN A 1 197 ? -32.201 -0.324 48.454 1.00 95.06 197 ASN A C 1
ATOM 1629 O O . ASN A 1 197 ? -32.752 -0.627 49.511 1.00 95.06 197 ASN A O 1
ATOM 1633 N N . THR A 1 198 ? -31.565 0.836 48.301 1.00 95.00 198 THR A N 1
ATOM 1634 C CA . THR A 1 198 ? -31.499 1.851 49.362 1.00 95.00 198 THR A CA 1
ATOM 1635 C C . THR A 1 198 ? -32.887 2.417 49.665 1.00 95.00 198 THR A C 1
ATOM 1637 O O . THR A 1 198 ? -33.258 2.521 50.833 1.00 95.00 198 THR A O 1
ATOM 1640 N N . LEU A 1 199 ? -33.681 2.725 48.636 1.00 94.62 199 LEU A N 1
ATOM 1641 C CA . LEU A 1 199 ? -35.063 3.190 48.777 1.00 94.62 199 LEU A CA 1
ATOM 1642 C C . LEU A 1 199 ? -35.956 2.127 49.426 1.00 94.62 199 LEU A C 1
ATOM 1644 O O . LEU A 1 199 ? -36.749 2.451 50.307 1.00 94.62 199 LEU A O 1
ATOM 1648 N N . LEU A 1 200 ? -35.800 0.857 49.049 1.00 94.88 200 LEU A N 1
ATOM 1649 C CA . LEU A 1 200 ? -36.502 -0.264 49.675 1.00 94.88 200 LEU A CA 1
ATOM 1650 C C . LEU A 1 200 ? -36.135 -0.386 51.155 1.00 94.88 200 LEU A C 1
ATOM 1652 O O . LEU A 1 200 ? -37.021 -0.508 51.996 1.00 94.88 200 LEU A O 1
ATOM 1656 N N . GLN A 1 201 ? -34.849 -0.288 51.500 1.00 93.62 201 GLN A N 1
ATOM 1657 C CA . GLN A 1 201 ? -34.413 -0.295 52.898 1.00 93.62 201 GLN A CA 1
ATOM 1658 C C . GLN A 1 201 ? -34.964 0.896 53.683 1.00 93.62 201 GLN A C 1
ATOM 1660 O O . GLN A 1 201 ? -35.368 0.733 54.832 1.00 93.62 201 GLN A O 1
ATOM 1665 N N . GLN A 1 202 ? -34.983 2.091 53.089 1.00 95.31 202 GLN A N 1
ATOM 1666 C CA . GLN A 1 202 ? -35.584 3.269 53.711 1.00 95.31 202 GLN A CA 1
ATOM 1667 C C . GLN A 1 202 ? -37.084 3.077 53.931 1.00 95.31 202 GLN A C 1
ATOM 1669 O O . GLN A 1 202 ? -37.558 3.347 55.029 1.00 95.31 202 GLN A O 1
ATOM 1674 N N . ARG A 1 203 ? -37.812 2.538 52.945 1.00 95.69 203 ARG A N 1
ATOM 1675 C CA . ARG A 1 203 ? -39.235 2.207 53.083 1.00 95.69 203 ARG A CA 1
ATOM 1676 C C . ARG A 1 203 ? -39.472 1.221 54.220 1.00 95.69 203 ARG A C 1
ATOM 1678 O O . ARG A 1 203 ? -40.261 1.517 55.101 1.00 95.69 203 ARG A O 1
ATOM 1685 N N . ILE A 1 204 ? -38.728 0.116 54.260 1.00 95.56 204 ILE A N 1
ATOM 1686 C CA . ILE A 1 204 ? -38.836 -0.877 55.340 1.00 95.56 204 ILE A CA 1
ATOM 1687 C C . ILE A 1 204 ? -38.565 -0.232 56.705 1.00 95.56 204 ILE A C 1
ATOM 1689 O O . ILE A 1 204 ? -39.248 -0.540 57.675 1.00 95.56 204 ILE A O 1
ATOM 1693 N N . LYS A 1 205 ? -37.582 0.674 56.803 1.00 94.25 205 LYS A N 1
ATOM 1694 C CA . LYS A 1 205 ? -37.296 1.402 58.050 1.00 94.25 205 LYS A CA 1
ATOM 1695 C C . LYS A 1 205 ? -38.434 2.338 58.458 1.00 94.25 205 LYS A C 1
ATOM 1697 O O . LYS A 1 205 ? -38.724 2.415 59.648 1.00 94.25 205 LYS A O 1
ATOM 1702 N N . LEU A 1 206 ? -39.049 3.037 57.504 1.00 95.06 206 LEU A N 1
ATOM 1703 C CA . LEU A 1 206 ? -40.213 3.887 57.758 1.00 95.06 206 LEU A CA 1
ATOM 1704 C C . LEU A 1 206 ? -41.408 3.044 58.199 1.00 95.06 206 LEU A C 1
ATOM 1706 O O . LEU A 1 206 ? -41.933 3.291 59.276 1.00 95.06 206 LEU A O 1
ATOM 1710 N N . ASP A 1 207 ? -41.735 1.981 57.463 1.00 95.44 207 ASP A N 1
ATOM 1711 C CA . ASP A 1 207 ? -42.818 1.055 57.808 1.00 95.44 207 ASP A CA 1
ATOM 1712 C C . ASP A 1 207 ? -42.599 0.432 59.198 1.00 95.44 207 ASP A C 1
ATOM 1714 O O . ASP A 1 207 ? -43.535 0.298 59.986 1.00 95.44 207 ASP A O 1
ATOM 1718 N N . LEU A 1 208 ? -41.353 0.083 59.541 1.00 93.50 208 LEU A N 1
ATOM 1719 C CA . LEU A 1 208 ? -40.995 -0.427 60.864 1.00 93.50 208 LEU A CA 1
ATOM 1720 C C . LEU A 1 208 ? -41.166 0.639 61.951 1.00 93.50 208 LEU A C 1
ATOM 1722 O O . LEU A 1 208 ? -41.667 0.327 63.029 1.00 93.50 208 LEU A O 1
ATOM 1726 N N . SER A 1 209 ? -40.749 1.878 61.688 1.00 91.75 209 SER A N 1
ATOM 1727 C CA . SER A 1 209 ? -40.910 3.002 62.615 1.00 91.75 209 SER A CA 1
ATOM 1728 C C . SER A 1 209 ? -42.385 3.333 62.836 1.00 91.75 209 SER A C 1
ATOM 1730 O O . SER A 1 209 ? -42.802 3.511 63.979 1.00 91.75 209 SER A O 1
ATOM 1732 N N . ASP A 1 210 ? -43.180 3.357 61.770 1.00 92.31 210 ASP A N 1
ATOM 1733 C CA . ASP A 1 210 ? -44.621 3.593 61.814 1.00 92.31 210 ASP A CA 1
ATOM 1734 C C . ASP A 1 210 ? -45.329 2.466 62.562 1.00 92.31 210 ASP A C 1
ATOM 1736 O O . ASP A 1 210 ? -46.137 2.730 63.451 1.00 92.31 210 ASP A O 1
ATOM 1740 N N . CYS A 1 211 ? -44.971 1.210 62.282 1.00 89.69 211 CYS A N 1
ATOM 1741 C CA . CYS A 1 211 ? -45.468 0.050 63.014 1.00 89.69 211 CYS A CA 1
ATOM 1742 C C . CYS A 1 211 ? -45.084 0.119 64.496 1.00 89.69 211 CYS A C 1
ATOM 1744 O O . CYS A 1 211 ? -45.942 -0.045 65.355 1.00 89.69 211 CYS A O 1
ATOM 1746 N N . ASN A 1 212 ? -43.831 0.433 64.823 1.00 89.31 212 ASN A N 1
ATOM 1747 C CA . ASN A 1 212 ? -43.375 0.576 66.204 1.00 89.31 212 ASN A CA 1
ATOM 1748 C C . ASN A 1 212 ? -44.100 1.717 66.935 1.00 89.31 212 ASN A C 1
ATOM 1750 O O . ASN A 1 212 ? -44.501 1.558 68.086 1.00 89.31 212 ASN A O 1
ATOM 1754 N N . ASN A 1 213 ? -44.319 2.848 66.266 1.00 88.69 213 ASN A N 1
ATOM 1755 C CA . ASN A 1 213 ? -45.089 3.962 66.810 1.00 88.69 213 ASN A CA 1
ATOM 1756 C C . ASN A 1 213 ? -46.567 3.584 67.002 1.00 88.69 213 ASN A C 1
ATOM 1758 O O . ASN A 1 213 ? -47.164 3.903 68.028 1.00 88.69 213 ASN A O 1
ATOM 1762 N N . LYS A 1 214 ? -47.157 2.849 66.055 1.00 88.56 214 LYS A N 1
ATOM 1763 C CA . LYS A 1 214 ? -48.536 2.353 66.133 1.00 88.56 214 LYS A CA 1
ATOM 1764 C C . LYS A 1 214 ? -48.703 1.313 67.239 1.00 88.56 214 LYS A C 1
ATOM 1766 O O . LYS A 1 214 ? -49.627 1.427 68.025 1.00 88.56 214 LYS A O 1
ATOM 1771 N N . ILE A 1 215 ? -47.779 0.365 67.381 1.00 82.19 215 ILE A N 1
ATOM 1772 C CA . ILE A 1 215 ? -47.715 -0.585 68.503 1.00 82.19 215 ILE A CA 1
ATOM 1773 C C . ILE A 1 215 ? -47.572 0.180 69.820 1.00 82.19 215 ILE A C 1
ATOM 1775 O O . ILE A 1 215 ? -48.321 -0.070 70.757 1.00 82.19 215 ILE A O 1
ATOM 1779 N N . GLY A 1 216 ? -46.645 1.135 69.898 1.00 80.88 216 GLY A N 1
ATOM 1780 C CA . GLY A 1 216 ? -46.442 1.949 71.092 1.00 80.88 216 GLY A CA 1
ATOM 1781 C C . GLY A 1 216 ? -47.697 2.723 71.485 1.00 80.88 216 GLY A C 1
ATOM 1782 O O . GLY A 1 216 ? -48.083 2.708 72.643 1.00 80.88 216 GLY A O 1
ATOM 1783 N N . THR A 1 217 ? -48.376 3.361 70.537 1.00 79.25 217 THR A N 1
ATOM 1784 C CA . THR A 1 217 ? -49.580 4.159 70.816 1.00 79.25 217 THR A CA 1
ATOM 1785 C C . THR A 1 217 ? -50.827 3.305 71.038 1.00 79.25 217 THR A C 1
ATOM 1787 O O . THR A 1 217 ? -51.534 3.529 72.019 1.00 79.25 217 THR A O 1
ATOM 1790 N N . GLU A 1 218 ? -51.085 2.299 70.200 1.00 74.69 218 GLU A N 1
ATOM 1791 C CA . GLU A 1 218 ? -52.254 1.419 70.315 1.00 74.69 218 GLU A CA 1
ATOM 1792 C C . GLU A 1 218 ? -52.116 0.447 71.486 1.00 74.69 218 GLU A C 1
ATOM 1794 O O . GLU A 1 218 ? -53.031 0.353 72.295 1.00 74.69 218 GLU A O 1
ATOM 1799 N N . ILE A 1 219 ? -50.984 -0.247 71.648 1.00 72.88 219 ILE A N 1
ATOM 1800 C CA . ILE A 1 219 ? -50.824 -1.214 72.744 1.00 72.88 219 ILE A CA 1
ATOM 1801 C C . ILE A 1 219 ? -50.631 -0.491 74.074 1.00 72.88 219 ILE A C 1
ATOM 1803 O O . ILE A 1 219 ? -51.311 -0.837 75.031 1.00 72.88 219 ILE A O 1
ATOM 1807 N N . MET A 1 220 ? -49.771 0.528 74.175 1.00 72.12 220 MET A N 1
ATOM 1808 C CA . MET A 1 220 ? -49.612 1.241 75.453 1.00 72.12 220 MET A CA 1
ATOM 1809 C C . MET A 1 220 ? -50.869 2.041 75.809 1.00 72.12 220 MET A C 1
ATOM 1811 O O . MET A 1 220 ? -51.212 2.136 76.985 1.00 72.12 220 MET A O 1
ATOM 1815 N N . GLY A 1 221 ? -51.571 2.597 74.816 1.00 72.19 221 GLY A N 1
ATOM 1816 C CA . GLY A 1 221 ? -52.847 3.286 75.009 1.00 72.19 221 GLY A CA 1
ATOM 1817 C C . GLY A 1 221 ? -53.945 2.338 75.489 1.00 72.19 221 GLY A C 1
ATOM 1818 O O . GLY A 1 221 ? -54.578 2.614 76.509 1.00 72.19 221 GLY A O 1
ATOM 1819 N N . ASN A 1 222 ? -54.108 1.192 74.822 1.00 70.00 222 ASN A N 1
ATOM 1820 C CA . ASN A 1 222 ? -55.091 0.178 75.203 1.00 70.00 222 ASN A CA 1
ATOM 1821 C C . ASN A 1 222 ? -54.739 -0.467 76.545 1.00 70.00 222 ASN A C 1
ATOM 1823 O O . ASN A 1 222 ? -55.599 -0.531 77.409 1.00 70.00 222 ASN A O 1
ATOM 1827 N N . LEU A 1 223 ? -53.476 -0.833 76.792 1.00 64.06 223 LEU A N 1
ATOM 1828 C CA . LEU A 1 223 ? -53.044 -1.373 78.087 1.00 64.06 223 LEU A CA 1
ATOM 1829 C C . LEU A 1 223 ? -53.257 -0.368 79.218 1.00 64.06 223 LEU A C 1
ATOM 1831 O O . LEU A 1 223 ? -53.705 -0.743 80.297 1.00 64.06 223 LEU A O 1
ATOM 1835 N N . ARG A 1 224 ? -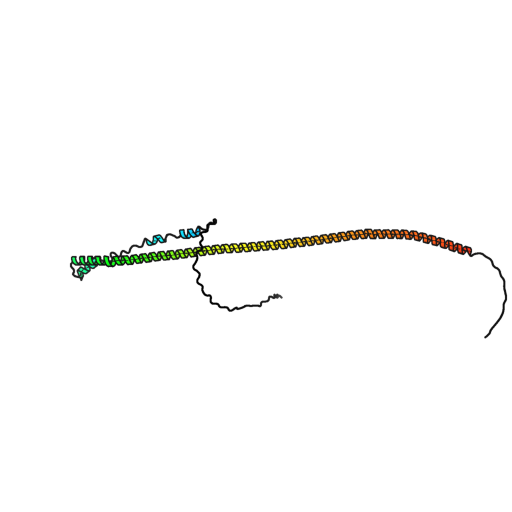52.962 0.916 78.997 1.00 69.75 224 ARG A N 1
ATOM 1836 C CA . ARG A 1 224 ? -53.205 1.954 80.004 1.00 69.75 224 ARG A CA 1
ATOM 1837 C C . ARG A 1 224 ? -54.699 2.147 80.257 1.00 69.75 224 ARG A C 1
ATOM 1839 O O . ARG A 1 224 ? -55.079 2.312 81.411 1.00 69.75 224 ARG A O 1
ATOM 1846 N N . SER A 1 225 ? -55.532 2.083 79.218 1.00 70.62 225 SER A N 1
ATOM 1847 C CA . SER A 1 225 ? -56.992 2.127 79.346 1.00 70.62 225 SER A CA 1
ATOM 1848 C C . SER A 1 225 ? -57.549 0.890 80.054 1.00 70.62 225 SER A C 1
ATOM 1850 O O . SER A 1 225 ? -58.374 1.038 80.951 1.00 70.62 225 SER A O 1
ATOM 1852 N N . ASP A 1 226 ? -57.051 -0.304 79.737 1.00 70.12 226 ASP A N 1
ATOM 1853 C CA . ASP A 1 226 ? -57.434 -1.563 80.374 1.00 70.12 226 ASP A CA 1
ATOM 1854 C C . ASP A 1 226 ? -57.029 -1.577 81.849 1.00 70.12 226 ASP A C 1
ATOM 1856 O O . ASP A 1 226 ? -57.823 -1.956 82.704 1.00 70.12 226 ASP A O 1
ATOM 1860 N N . ILE A 1 227 ? -55.832 -1.087 82.183 1.00 73.06 227 ILE A N 1
ATOM 1861 C CA . ILE A 1 227 ? -55.378 -0.920 83.571 1.00 73.06 227 ILE A CA 1
ATOM 1862 C C . ILE A 1 227 ? -56.262 0.081 84.318 1.00 73.06 227 ILE A C 1
ATOM 1864 O O . ILE A 1 227 ? -56.638 -0.167 85.465 1.00 73.06 227 ILE A O 1
ATOM 1868 N N . GLU A 1 228 ? -56.631 1.194 83.688 1.00 73.94 228 GLU A N 1
ATOM 1869 C CA . GLU A 1 228 ? -57.533 2.177 84.293 1.00 73.94 228 GLU A CA 1
ATOM 1870 C C . GLU A 1 228 ? -58.940 1.590 84.502 1.00 73.94 228 GLU A C 1
ATOM 1872 O O . GLU A 1 228 ? -59.548 1.760 85.561 1.00 73.94 228 GLU A O 1
ATOM 1877 N N . ASN A 1 229 ? -59.429 0.808 83.541 1.00 76.31 229 ASN A N 1
ATOM 1878 C CA . ASN A 1 229 ? -60.705 0.107 83.626 1.00 76.31 229 ASN A CA 1
ATOM 1879 C C . ASN A 1 229 ? -60.686 -0.974 84.723 1.00 76.31 229 ASN A C 1
ATOM 1881 O O . ASN A 1 229 ? -61.617 -1.069 85.526 1.00 76.31 229 ASN A O 1
ATOM 1885 N N . PHE A 1 230 ? -59.593 -1.733 84.845 1.00 75.06 230 PHE A N 1
ATOM 1886 C CA . PHE A 1 230 ? -59.403 -2.691 85.935 1.00 75.06 230 PHE A CA 1
ATOM 1887 C C . PHE A 1 230 ? -59.348 -2.002 87.301 1.00 75.06 230 PHE A C 1
ATOM 1889 O O . PHE A 1 230 ? -59.942 -2.504 88.258 1.00 75.06 230 PHE A O 1
ATOM 1896 N N . ARG A 1 231 ? -58.712 -0.830 87.418 1.00 79.88 231 ARG A N 1
ATOM 1897 C CA . ARG A 1 231 ? -58.734 -0.030 88.657 1.00 79.88 231 ARG A CA 1
ATOM 1898 C C . ARG A 1 231 ? -60.145 0.439 89.008 1.00 79.88 231 ARG A C 1
ATOM 1900 O O . ARG A 1 231 ? -60.550 0.351 90.172 1.00 79.88 231 ARG A O 1
ATOM 1907 N N . TRP A 1 232 ? -60.908 0.891 88.016 1.00 84.44 232 TRP A N 1
ATOM 1908 C CA . TRP A 1 232 ? -62.293 1.318 88.203 1.00 84.44 232 TRP A CA 1
ATOM 1909 C C . TRP A 1 232 ? -63.195 0.171 88.673 1.00 84.44 232 TRP A C 1
ATOM 1911 O O . TRP A 1 232 ? -63.944 0.314 89.641 1.00 84.44 232 TRP A O 1
ATOM 1921 N N . GLN A 1 233 ? -63.081 -1.005 88.055 1.00 80.12 233 GLN A N 1
ATOM 1922 C CA . GLN A 1 233 ? -63.858 -2.170 88.471 1.00 80.12 233 GLN A CA 1
ATOM 1923 C C . GLN A 1 233 ? -63.429 -2.710 89.837 1.00 80.12 233 GLN A C 1
ATOM 1925 O O . GLN A 1 233 ? -64.291 -3.053 90.644 1.00 80.12 233 GLN A O 1
ATOM 1930 N N . THR A 1 234 ? -62.129 -2.743 90.138 1.00 79.75 234 THR A N 1
ATOM 1931 C CA . THR A 1 234 ? -61.617 -3.284 91.409 1.00 79.75 234 THR A CA 1
ATOM 1932 C C . THR A 1 234 ? -62.056 -2.433 92.599 1.00 79.75 234 THR A C 1
ATOM 1934 O O . THR A 1 234 ? -62.494 -2.971 93.613 1.00 79.75 234 THR A O 1
ATOM 1937 N N . THR A 1 235 ? -62.009 -1.103 92.478 1.00 88.31 235 THR A N 1
ATOM 1938 C CA . THR A 1 235 ? -62.477 -0.200 93.545 1.00 88.31 235 THR A CA 1
ATOM 1939 C C . THR A 1 235 ? -63.989 -0.286 93.738 1.00 88.31 235 THR A C 1
ATOM 1941 O O . THR A 1 235 ? -64.460 -0.429 94.869 1.00 88.31 235 THR A O 1
ATOM 1944 N N . ARG A 1 236 ? -64.758 -0.293 92.642 1.00 84.94 236 ARG A N 1
ATOM 1945 C CA . ARG A 1 236 ? -66.218 -0.437 92.693 1.00 84.94 236 ARG A CA 1
ATOM 1946 C C . ARG A 1 236 ? -66.646 -1.792 93.267 1.00 84.94 236 ARG A C 1
ATOM 1948 O O . ARG A 1 236 ? -67.523 -1.836 94.125 1.00 84.94 236 ARG A O 1
ATOM 1955 N N . SER A 1 237 ? -66.028 -2.886 92.828 1.00 84.31 237 SER A N 1
ATOM 1956 C CA . SER A 1 237 ? -66.336 -4.238 93.308 1.00 84.31 237 SER A CA 1
ATOM 1957 C C . SER A 1 237 ? -65.870 -4.458 94.749 1.00 84.31 237 SER A C 1
ATOM 1959 O O . SER A 1 237 ? -66.573 -5.104 95.521 1.00 84.31 237 SER A O 1
ATOM 1961 N N . GLY A 1 238 ? -64.722 -3.898 95.141 1.00 87.25 238 GLY A N 1
ATOM 1962 C CA . GLY A 1 238 ? -64.218 -3.963 96.514 1.00 87.25 238 GLY A CA 1
ATOM 1963 C C . GLY A 1 238 ? -65.147 -3.267 97.508 1.00 87.25 238 GLY A C 1
ATOM 1964 O O . GLY A 1 238 ? -65.458 -3.832 98.554 1.00 87.25 238 GLY A O 1
ATOM 1965 N N . LEU A 1 239 ? -65.673 -2.088 97.156 1.00 87.00 239 LEU A N 1
ATOM 1966 C CA . LEU A 1 239 ? -66.669 -1.389 97.974 1.00 87.00 239 LEU A CA 1
ATOM 1967 C C . LEU A 1 239 ? -67.945 -2.227 98.157 1.00 87.00 239 LEU A C 1
ATOM 1969 O O . LEU A 1 239 ? -68.447 -2.349 99.274 1.00 87.00 239 LEU A O 1
ATOM 1973 N N . ILE A 1 240 ? -68.447 -2.835 97.076 1.00 88.94 240 ILE A N 1
ATOM 1974 C CA . ILE A 1 240 ? -69.635 -3.702 97.124 1.00 88.94 240 ILE A CA 1
ATOM 1975 C C . ILE A 1 240 ? -69.380 -4.927 98.015 1.00 88.94 240 ILE A C 1
ATOM 1977 O O . ILE A 1 240 ? -70.241 -5.274 98.820 1.00 88.94 240 ILE A O 1
ATOM 1981 N N . ALA A 1 241 ? -68.202 -5.551 97.927 1.00 88.69 241 ALA A N 1
ATOM 1982 C CA . ALA A 1 241 ? -67.843 -6.704 98.751 1.00 88.69 241 ALA A CA 1
ATOM 1983 C C . ALA A 1 241 ? -67.780 -6.363 100.250 1.00 88.69 241 ALA A C 1
ATOM 1985 O O . ALA A 1 241 ? -68.299 -7.117 101.074 1.00 88.69 241 ALA A O 1
ATOM 1986 N N . VAL A 1 242 ? -67.206 -5.209 100.614 1.00 89.19 242 VAL A N 1
ATOM 1987 C CA . VAL A 1 242 ? -67.162 -4.741 102.011 1.00 89.19 242 VAL A CA 1
ATOM 1988 C C . VAL A 1 242 ? -68.568 -4.438 102.535 1.00 89.19 242 VAL A C 1
ATOM 1990 O O . VAL A 1 242 ? -68.913 -4.866 103.635 1.00 89.19 242 VAL A O 1
ATOM 1993 N N . LEU A 1 243 ? -69.409 -3.756 101.749 1.00 88.81 243 LEU A N 1
ATOM 1994 C CA . LEU A 1 243 ? -70.805 -3.501 102.125 1.00 88.81 243 LEU A CA 1
ATOM 1995 C C . LEU A 1 243 ? -71.595 -4.803 102.305 1.00 88.81 243 LEU A C 1
ATOM 1997 O O . LEU A 1 243 ? -72.323 -4.943 103.288 1.00 88.81 243 LEU A O 1
ATOM 2001 N N . ALA A 1 244 ? -71.420 -5.767 101.399 1.00 88.94 244 ALA A N 1
ATOM 2002 C CA . ALA A 1 244 ? -72.046 -7.081 101.501 1.00 88.94 244 ALA A CA 1
ATOM 2003 C C . ALA A 1 244 ? -71.594 -7.832 102.764 1.00 88.94 244 ALA A C 1
ATOM 2005 O O . ALA A 1 244 ? -72.427 -8.425 103.445 1.00 88.94 244 ALA A O 1
ATOM 2006 N N . LEU A 1 245 ? -70.307 -7.759 103.122 1.00 91.19 245 LEU A N 1
ATOM 2007 C CA . LEU A 1 245 ? -69.773 -8.366 104.344 1.00 91.19 245 LEU A CA 1
ATOM 2008 C C . LEU A 1 245 ? -70.413 -7.761 105.600 1.00 91.19 245 LEU A C 1
ATOM 2010 O O . LEU A 1 245 ? -70.903 -8.497 106.456 1.00 91.19 245 LEU A O 1
ATOM 2014 N N . VAL A 1 246 ? -70.453 -6.430 105.698 1.00 92.12 246 VAL A N 1
ATOM 2015 C CA . VAL A 1 246 ? -71.074 -5.728 106.834 1.00 92.12 246 VAL A CA 1
ATOM 2016 C C . VAL A 1 246 ? -72.556 -6.084 106.941 1.00 92.12 246 VAL A C 1
ATOM 2018 O O . VAL A 1 246 ? -73.033 -6.420 108.026 1.00 92.12 246 VAL A O 1
ATOM 2021 N N . PHE A 1 247 ? -73.279 -6.072 105.820 1.00 89.06 247 PHE A N 1
ATOM 2022 C CA . PHE A 1 247 ? -74.692 -6.438 105.794 1.00 89.06 247 PHE A CA 1
ATOM 2023 C C . PHE A 1 247 ? -74.911 -7.904 106.185 1.00 89.06 247 PHE A C 1
ATOM 2025 O O . PHE A 1 247 ? -75.830 -8.203 106.941 1.00 89.06 247 PHE A O 1
ATOM 2032 N N . SER A 1 248 ? -74.040 -8.813 105.741 1.00 86.12 248 SER A N 1
ATOM 2033 C CA . SER A 1 248 ? -74.089 -10.233 106.101 1.00 86.12 248 SER A CA 1
ATOM 2034 C C . SER A 1 248 ? -73.863 -10.460 107.596 1.00 86.12 248 SER A C 1
ATOM 2036 O O . SER A 1 248 ? -74.556 -11.281 108.195 1.00 86.12 248 SER A O 1
ATOM 2038 N N . ILE A 1 249 ? -72.929 -9.732 108.218 1.00 88.88 249 ILE A N 1
ATOM 2039 C CA . ILE A 1 249 ? -72.704 -9.790 109.671 1.00 88.88 249 ILE A CA 1
ATOM 2040 C C . ILE A 1 249 ? -73.943 -9.265 110.406 1.00 88.88 249 ILE A C 1
ATOM 2042 O O . ILE A 1 249 ? -74.447 -9.923 111.314 1.00 88.88 249 ILE A O 1
ATOM 2046 N N . MET A 1 250 ? -74.482 -8.121 109.978 1.00 85.06 250 MET A N 1
ATOM 2047 C CA . MET A 1 250 ? -75.676 -7.516 110.577 1.00 85.06 250 MET A CA 1
ATOM 2048 C C . MET A 1 250 ? -76.910 -8.426 110.457 1.00 85.06 250 MET A C 1
ATOM 2050 O O . MET A 1 250 ? -77.654 -8.596 111.424 1.00 85.06 250 MET A O 1
ATOM 2054 N N . ALA A 1 251 ? -77.115 -9.053 109.295 1.00 83.44 251 ALA A N 1
ATOM 2055 C CA . ALA A 1 251 ? -78.192 -10.011 109.059 1.00 83.44 251 ALA A CA 1
ATOM 2056 C C . ALA A 1 251 ? -78.019 -11.280 109.907 1.00 83.44 251 ALA A C 1
ATOM 2058 O O . ALA A 1 251 ? -78.976 -11.723 110.542 1.00 83.44 251 ALA A O 1
ATOM 2059 N N . GLY A 1 252 ? -76.799 -11.824 109.981 1.00 83.12 252 GLY A N 1
ATOM 2060 C CA . GLY A 1 252 ? -76.479 -12.981 110.819 1.00 83.12 252 GLY A CA 1
ATOM 2061 C C . GLY A 1 252 ? -76.750 -12.728 112.304 1.00 83.12 252 GLY A C 1
ATOM 2062 O O . GLY A 1 252 ? -77.351 -13.570 112.968 1.00 83.12 252 GLY A O 1
ATOM 2063 N N . VAL A 1 253 ? -76.393 -11.542 112.807 1.00 80.50 253 VAL A N 1
ATOM 2064 C CA . VAL A 1 253 ? -76.664 -11.134 114.196 1.00 80.50 253 VAL A CA 1
ATOM 2065 C C . VAL A 1 253 ? -78.159 -10.885 114.446 1.00 80.50 253 VAL A C 1
ATOM 2067 O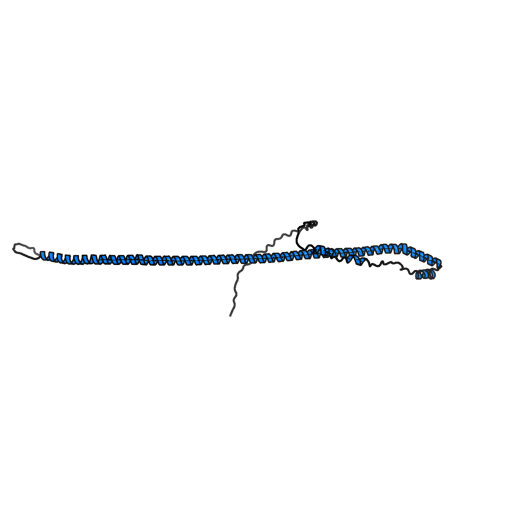 O . VAL A 1 253 ? -78.669 -11.191 115.520 1.00 80.50 253 VAL A O 1
ATOM 2070 N N . ASN A 1 254 ? -78.905 -10.356 113.473 1.00 77.19 254 ASN A N 1
ATOM 2071 C CA . ASN A 1 254 ? -80.354 -10.168 113.622 1.00 77.19 254 ASN A CA 1
ATOM 2072 C C . ASN A 1 254 ? -81.096 -11.517 113.682 1.00 77.19 254 ASN A C 1
ATOM 2074 O O . ASN A 1 254 ? -81.956 -11.723 114.537 1.00 77.19 254 ASN A O 1
ATOM 2078 N N . ILE A 1 255 ? -80.701 -12.466 112.830 1.00 76.50 255 ILE A N 1
ATOM 2079 C CA . ILE A 1 255 ? -81.257 -13.825 112.812 1.00 76.50 255 ILE A CA 1
ATOM 2080 C C . ILE A 1 255 ? -80.920 -14.587 114.098 1.00 76.50 255 ILE A C 1
ATOM 2082 O O . ILE A 1 255 ? -81.767 -15.329 114.597 1.00 76.50 255 ILE A O 1
ATOM 2086 N N . SER A 1 256 ? -79.726 -14.394 114.671 1.00 67.06 256 SER A N 1
ATOM 2087 C CA . SER A 1 256 ? -79.392 -14.998 115.966 1.00 67.06 256 SER A CA 1
ATOM 2088 C C . SER A 1 256 ? -80.167 -14.358 117.123 1.00 67.06 256 SER A C 1
ATOM 2090 O O . SER A 1 256 ? -80.633 -15.075 118.003 1.00 67.06 256 SER A O 1
ATOM 2092 N N . LYS A 1 257 ? -80.424 -13.044 117.089 1.00 59.72 257 LYS A N 1
ATOM 2093 C CA . LYS A 1 257 ? -81.210 -12.347 118.122 1.00 59.72 257 LYS A CA 1
ATOM 2094 C C . LYS A 1 257 ? -82.696 -12.741 118.140 1.00 59.72 257 LYS A C 1
ATOM 2096 O O . LYS A 1 257 ? -83.323 -12.661 119.189 1.00 59.72 257 LYS A O 1
ATOM 2101 N N . GLN A 1 258 ? -83.259 -13.213 117.024 1.00 59.19 258 GLN A N 1
ATOM 2102 C CA . GLN A 1 258 ? -84.626 -13.764 116.984 1.00 59.19 258 GLN A CA 1
ATOM 2103 C C . GLN A 1 258 ? -84.743 -15.195 117.541 1.00 59.19 258 GLN A C 1
ATOM 2105 O O . GLN A 1 258 ? -85.849 -15.723 117.627 1.00 59.19 258 GLN A O 1
ATOM 2110 N N . ARG A 1 259 ? -83.632 -15.843 117.922 1.00 56.69 259 ARG A N 1
ATOM 2111 C CA . ARG A 1 259 ? -83.627 -17.237 118.399 1.00 56.69 259 ARG A CA 1
ATOM 2112 C C . ARG A 1 259 ? -83.531 -17.402 119.918 1.00 56.69 259 ARG A C 1
ATOM 2114 O O . ARG A 1 259 ? -83.588 -18.538 120.377 1.00 56.69 259 ARG A O 1
ATOM 2121 N N . GLU A 1 260 ? -83.463 -16.328 120.705 1.00 49.06 260 GLU A N 1
ATOM 2122 C CA . GLU A 1 260 ? -83.315 -16.437 122.164 1.00 49.06 260 GLU A CA 1
ATOM 2123 C C . GLU A 1 260 ? -84.431 -15.731 122.955 1.00 49.06 260 GLU A C 1
ATOM 2125 O O . GLU A 1 260 ? -84.411 -14.511 123.114 1.00 49.06 260 GLU A O 1
ATOM 2130 N N . ALA A 1 261 ? -85.363 -16.560 123.472 1.00 39.84 261 ALA A N 1
ATOM 2131 C CA . ALA A 1 261 ? -86.015 -16.545 124.807 1.00 39.84 261 ALA A CA 1
ATOM 2132 C C . ALA A 1 261 ? -87.564 -16.735 124.782 1.00 39.84 261 ALA A C 1
ATOM 2134 O O . ALA A 1 261 ? -88.219 -16.205 123.889 1.00 39.84 261 ALA A O 1
ATOM 2135 N N . PRO A 1 262 ? -88.205 -17.310 125.835 1.00 51.69 262 PRO A N 1
ATOM 2136 C CA . PRO A 1 262 ? -88.026 -18.659 126.429 1.00 51.69 262 PRO A CA 1
ATOM 2137 C C . PRO A 1 262 ? -89.373 -19.359 126.837 1.00 51.69 262 PRO A C 1
ATOM 2139 O O . PRO A 1 262 ? -90.413 -18.709 126.875 1.00 51.69 262 PRO A O 1
ATOM 2142 N N . GLY A 1 263 ? -89.362 -20.647 127.254 1.00 35.66 263 GLY A N 1
ATOM 2143 C CA . GLY A 1 263 ? -90.374 -21.205 128.200 1.00 35.66 263 GLY A CA 1
ATOM 2144 C C . GLY A 1 263 ? -90.928 -22.639 127.982 1.00 35.66 263 GLY A C 1
ATOM 2145 O O . GLY A 1 263 ? -91.674 -22.880 127.045 1.00 35.66 263 GLY A O 1
ATOM 2146 N N . ASN A 1 264 ? -90.613 -23.561 128.910 1.00 46.22 264 ASN A N 1
ATOM 2147 C CA . ASN A 1 264 ? -91.122 -24.949 129.137 1.00 46.22 264 ASN A CA 1
ATOM 2148 C C . ASN A 1 264 ? -92.348 -24.920 130.119 1.00 46.22 264 ASN A C 1
ATOM 2150 O O . ASN A 1 264 ? -92.451 -23.869 130.761 1.00 46.22 264 ASN A O 1
ATOM 2154 N N . PRO A 1 265 ? -93.236 -25.947 130.352 1.00 54.47 265 PRO A N 1
ATOM 2155 C CA . PRO A 1 265 ? -92.912 -27.232 131.033 1.00 54.47 265 PRO A CA 1
ATOM 2156 C C . PRO A 1 265 ? -93.805 -28.507 130.770 1.00 54.47 265 PRO A C 1
ATOM 2158 O O . PRO A 1 265 ? -95.002 -28.435 130.528 1.00 54.47 265 PRO A O 1
ATOM 2161 N N . THR A 1 266 ? -93.181 -29.692 130.928 1.00 45.50 266 THR A N 1
ATOM 2162 C CA . THR A 1 266 ? -93.618 -30.965 131.600 1.00 45.50 266 THR A CA 1
ATOM 2163 C C . THR A 1 266 ? -94.988 -31.653 131.371 1.00 45.50 266 THR A C 1
ATOM 2165 O O . THR A 1 266 ? -96.027 -31.097 131.708 1.00 45.50 266 THR A O 1
ATOM 2168 N N . SER A 1 267 ? -94.982 -32.974 131.092 1.00 45.09 267 SER A N 1
ATOM 2169 C CA . SER A 1 267 ? -95.331 -34.094 132.026 1.00 45.09 267 SER A CA 1
ATOM 2170 C C . SER A 1 267 ? -95.697 -35.419 131.299 1.00 45.09 267 SER A C 1
ATOM 2172 O O . SER A 1 267 ? -96.081 -35.425 130.138 1.00 45.09 267 SER A O 1
ATOM 2174 N N . SER A 1 268 ? -95.455 -36.543 131.981 1.00 45.75 268 SER A N 1
ATOM 2175 C CA . SER A 1 268 ? -95.293 -37.958 131.563 1.00 45.75 268 SER A CA 1
ATOM 2176 C C . SER A 1 268 ? -96.590 -38.816 131.697 1.00 45.75 268 SER A C 1
ATOM 2178 O O . SER A 1 268 ? -97.646 -38.228 131.900 1.00 45.75 268 SER A O 1
ATOM 2180 N N . PRO A 1 269 ? -96.548 -40.165 131.872 1.00 62.94 269 PRO A N 1
ATOM 2181 C CA . PRO A 1 269 ? -96.273 -41.353 131.014 1.00 62.94 269 PRO A CA 1
ATOM 2182 C C . PRO A 1 269 ? -97.581 -42.237 130.938 1.00 62.94 269 PRO A C 1
ATOM 2184 O O . PRO A 1 269 ? -98.637 -41.612 131.003 1.00 62.94 269 PRO A O 1
ATOM 2187 N N . PRO A 1 270 ? -97.661 -43.604 130.878 1.00 57.44 270 PRO A N 1
ATOM 2188 C CA . PRO A 1 270 ? -96.679 -44.704 130.721 1.00 57.44 270 PRO A CA 1
ATOM 2189 C C . PRO A 1 270 ? -97.052 -45.870 129.752 1.00 57.44 270 PRO A C 1
ATOM 2191 O O . PRO A 1 270 ? -98.223 -46.142 129.538 1.00 57.44 270 PRO A O 1
ATOM 2194 N N . SER A 1 271 ? -96.008 -46.569 129.256 1.00 50.38 271 SER A N 1
ATOM 2195 C CA . SER A 1 271 ? -95.734 -48.041 129.226 1.00 50.38 271 SER A CA 1
ATOM 2196 C C . SER A 1 271 ? -96.853 -49.057 128.804 1.00 50.38 271 SER A C 1
ATOM 2198 O O . SER A 1 271 ? -97.999 -48.659 128.674 1.00 50.38 271 SER A O 1
ATOM 2200 N N . PRO A 1 272 ? -96.622 -50.392 128.651 1.00 55.72 272 PRO A N 1
ATOM 2201 C CA . PRO A 1 272 ? -95.393 -51.157 128.909 1.00 55.72 272 PRO A CA 1
ATOM 2202 C C . PRO A 1 272 ? -95.146 -52.435 128.024 1.00 55.72 272 PRO A C 1
ATOM 2204 O O . PRO A 1 272 ? -95.967 -52.790 127.189 1.00 55.72 272 PRO A O 1
ATOM 2207 N N . LEU A 1 273 ? -94.046 -53.157 128.341 1.00 43.69 273 LEU A N 1
ATOM 2208 C CA . LEU A 1 273 ? -93.796 -54.629 128.256 1.00 43.69 273 LEU A CA 1
ATOM 2209 C C . LEU A 1 273 ? -93.772 -55.308 126.848 1.00 43.69 273 LEU A C 1
ATOM 2211 O O . LEU A 1 273 ? -94.556 -54.970 125.983 1.00 43.69 273 LEU A O 1
ATOM 2215 N N . ILE A 1 274 ? -92.987 -56.342 126.503 1.00 46.25 274 ILE A N 1
ATOM 2216 C CA . ILE A 1 274 ? -91.982 -57.201 127.158 1.00 46.25 274 ILE A CA 1
ATOM 2217 C C . ILE A 1 274 ? -91.375 -58.130 126.075 1.00 46.25 274 ILE A C 1
ATOM 2219 O O . ILE A 1 274 ? -92.095 -58.613 125.211 1.00 46.25 274 ILE A O 1
ATOM 2223 N N . SER A 1 275 ? -90.077 -58.421 126.211 1.00 38.78 275 SER A N 1
ATOM 2224 C CA . SER A 1 275 ? -89.416 -59.741 126.074 1.00 38.78 275 SER A CA 1
ATOM 2225 C C . SER A 1 275 ? -89.494 -60.595 124.795 1.00 38.78 275 SER A C 1
ATOM 2227 O O . SER A 1 275 ? -90.542 -61.105 124.411 1.00 38.78 275 SER A O 1
ATOM 2229 N N . LYS A 1 276 ? -88.299 -60.943 124.292 1.00 43.00 276 LYS A N 1
ATOM 2230 C CA . LYS A 1 276 ? -87.741 -62.317 124.225 1.00 43.00 276 LYS A CA 1
ATOM 2231 C C . LYS A 1 276 ? -86.212 -62.174 124.062 1.00 43.00 276 LYS A C 1
ATOM 2233 O O . LYS A 1 276 ? -85.785 -61.379 123.239 1.00 43.00 276 LYS A O 1
ATOM 2238 N N . MET A 1 277 ? -85.347 -62.691 124.938 1.00 46.00 277 MET A N 1
ATOM 2239 C CA . MET A 1 277 ? -85.079 -64.097 125.283 1.00 46.00 277 MET A CA 1
ATOM 2240 C C . MET A 1 277 ? -84.450 -64.857 124.103 1.00 46.00 277 MET A C 1
ATOM 2242 O O . MET A 1 277 ? -85.175 -65.280 123.204 1.00 46.00 277 MET A O 1
ATOM 2246 N N . ILE A 1 278 ? -83.118 -64.985 124.110 1.00 49.81 278 ILE A N 1
ATOM 2247 C CA . ILE A 1 278 ? -82.302 -66.217 124.233 1.00 49.81 278 ILE A CA 1
ATOM 2248 C C . ILE A 1 278 ? -80.843 -65.783 124.415 1.00 49.81 278 ILE A C 1
ATOM 2250 O O . ILE A 1 278 ? -80.432 -64.831 123.717 1.00 49.81 278 ILE A O 1
#

Sequence (278 aa):
MWKLSRHPIFNNPFRLVRSKYIHPLRLSLPSPFTFPNYLSTNANSTDDETSVELIEKLPIEVSMTGQNLRHTTAQNQLDTAKFYDLLIKEGGFTPRQSLLILHLIMQILNENFYNHYNIKFLRNMELENEEHLFHTAENELKSAVQISRDTLLNEQHLQLIKLIRDLDSLQDEINEMVINLLQNESKVAFHNQKSENTLLQQRIKLDLSDCNNKIGTEIMGNLRSDIENFRWQTTRSGLIAVLALVFSIMAGVNISKQREAPGNPTSSPPSPLISKMI